Protein AF-A0A9X8RKG4-F1 (afdb_monomer)

pLDDT: mean 71.88, std 16.68, range [39.03, 94.5]

Mean predicted aligned error: 20.42 Å

Radius of gyration: 43.19 Å; Cα contacts (8 Å, |Δi|>4): 47; chains: 1; bounding box: 122×37×92 Å

Solvent-accessible surface area (backbone atoms only — not comparable to full-atom values): 11612 Å² total; per-residue (Å²): 118,65,70,60,51,56,56,61,70,69,62,74,72,56,93,68,44,72,64,60,69,64,50,53,54,52,52,56,48,55,55,65,74,47,89,69,53,78,66,56,45,55,54,48,51,52,50,48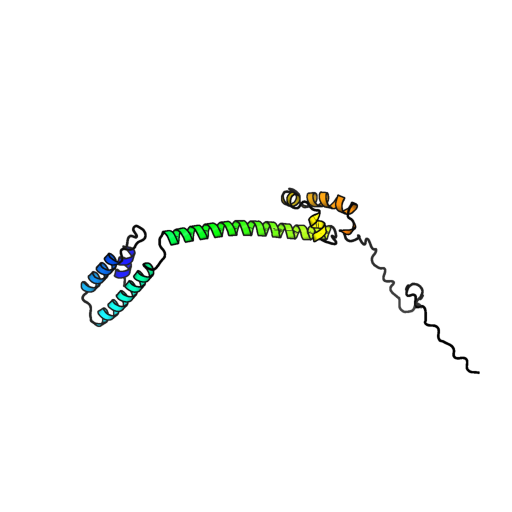,51,51,49,51,53,51,50,50,55,63,73,64,74,71,46,61,63,51,52,50,51,48,50,52,48,51,52,50,50,49,52,52,48,53,55,47,50,52,50,49,49,56,49,50,57,48,51,52,52,48,53,52,52,38,57,75,65,38,48,64,39,66,69,67,52,53,74,74,50,63,62,66,60,41,72,72,40,94,51,45,67,61,53,45,48,68,60,45,57,59,41,57,71,80,44,44,84,43,32,52,78,81,77,84,60,75,75,84,81,76,79,77,82,61,95,89,63,86,80,81,89,81,80,75,91,71,85,75,80,72,82,78,81,83,82,81,86,84,129

Structure (mmCIF, N/CA/C/O backbone):
data_AF-A0A9X8RKG4-F1
#
_entry.id   AF-A0A9X8RKG4-F1
#
loop_
_atom_site.group_PDB
_atom_site.id
_atom_site.type_symbol
_atom_site.label_atom_id
_atom_site.label_alt_id
_atom_site.label_comp_id
_atom_site.label_asym_id
_atom_site.label_entity_id
_atom_site.label_seq_id
_atom_site.pdbx_PDB_ins_code
_atom_site.Cartn_x
_atom_site.Cartn_y
_atom_site.Cartn_z
_atom_site.occupancy
_atom_site.B_iso_or_equiv
_atom_site.auth_seq_id
_atom_site.auth_comp_id
_atom_site.auth_asym_id
_atom_site.auth_atom_id
_atom_site.pdbx_PDB_model_num
ATOM 1 N N . MET A 1 1 ? -20.159 -11.109 41.769 1.00 62.22 1 MET A N 1
ATOM 2 C CA . MET A 1 1 ? -21.153 -10.021 41.896 1.00 62.22 1 MET A CA 1
ATOM 3 C C . MET A 1 1 ? -22.068 -10.078 40.692 1.00 62.22 1 MET A C 1
ATOM 5 O O . MET A 1 1 ? -21.878 -9.340 39.733 1.00 62.22 1 MET A O 1
ATOM 9 N N . ASP A 1 2 ? -23.009 -11.015 40.711 1.00 68.44 2 ASP A N 1
ATOM 10 C CA . ASP A 1 2 ? -23.809 -11.326 39.522 1.00 68.44 2 ASP A CA 1
ATOM 11 C C . ASP A 1 2 ? -24.944 -10.315 39.322 1.00 68.44 2 ASP A C 1
ATOM 13 O O . ASP A 1 2 ? -25.227 -9.928 38.195 1.00 68.44 2 ASP A O 1
ATOM 17 N N . TRP A 1 3 ? -25.468 -9.745 40.414 1.00 73.56 3 TRP A N 1
ATOM 18 C CA . TRP A 1 3 ? -26.494 -8.696 40.370 1.00 73.56 3 TRP A CA 1
ATOM 19 C C . TRP A 1 3 ? -26.006 -7.382 39.737 1.00 73.56 3 TRP A C 1
ATOM 21 O O . TRP A 1 3 ? -26.792 -6.662 39.128 1.00 73.56 3 TRP A O 1
ATOM 31 N N . LEU A 1 4 ? -24.713 -7.054 39.870 1.00 71.06 4 LEU A N 1
ATOM 32 C CA . LEU A 1 4 ? -24.133 -5.854 39.259 1.00 71.06 4 LEU A CA 1
ATOM 33 C C . LEU A 1 4 ? -23.988 -6.030 37.744 1.00 71.06 4 LEU A C 1
ATOM 35 O O . LEU A 1 4 ? -24.227 -5.090 36.994 1.00 71.06 4 LEU A O 1
ATOM 39 N N . LYS A 1 5 ? -23.629 -7.237 37.293 1.00 72.75 5 LYS A N 1
ATOM 40 C CA . LYS A 1 5 ? -23.555 -7.568 35.863 1.00 72.75 5 LYS A CA 1
ATOM 41 C C . LYS A 1 5 ? -24.935 -7.508 35.220 1.00 72.75 5 LYS A C 1
ATOM 43 O O . LYS A 1 5 ? -25.099 -6.837 34.212 1.00 72.75 5 LYS A O 1
ATOM 48 N N . GLU A 1 6 ? -25.929 -8.106 35.870 1.00 78.88 6 GLU A N 1
ATOM 49 C CA . GLU A 1 6 ? -27.322 -8.069 35.421 1.00 78.88 6 GLU A CA 1
ATOM 50 C C . GLU A 1 6 ? -27.864 -6.629 35.345 1.00 78.88 6 GLU A C 1
ATOM 52 O O . GLU A 1 6 ? -28.530 -6.257 34.379 1.00 78.88 6 GLU A O 1
ATOM 57 N N . LEU A 1 7 ? -27.515 -5.778 36.321 1.00 76.81 7 LEU A N 1
ATOM 58 C CA . LEU A 1 7 ? -27.878 -4.360 36.303 1.00 76.81 7 LEU A CA 1
ATOM 59 C C . LEU A 1 7 ? -27.238 -3.610 35.127 1.00 76.81 7 LEU A C 1
ATOM 61 O O . LEU A 1 7 ? -27.904 -2.771 34.527 1.00 76.81 7 LEU A O 1
ATOM 65 N N . LEU A 1 8 ? -25.970 -3.898 34.808 1.00 72.56 8 LEU A N 1
ATOM 66 C CA . LEU A 1 8 ? -25.227 -3.250 33.722 1.00 72.56 8 LEU A CA 1
ATOM 67 C C . LEU A 1 8 ? -25.680 -3.720 32.330 1.00 72.56 8 LEU A C 1
ATOM 69 O O . LEU A 1 8 ? -25.720 -2.923 31.395 1.00 72.56 8 LEU A O 1
ATOM 73 N N . GLU A 1 9 ? -26.059 -4.988 32.193 1.00 72.81 9 GLU A N 1
ATOM 74 C CA . GLU A 1 9 ? -26.584 -5.564 30.948 1.00 72.81 9 GLU A CA 1
ATOM 75 C C . GLU A 1 9 ? -28.003 -5.066 30.621 1.00 72.81 9 GLU A C 1
ATOM 77 O O . GLU A 1 9 ? -28.378 -4.975 29.453 1.00 72.81 9 GLU A O 1
ATOM 82 N N . GLY A 1 10 ? -28.786 -4.685 31.637 1.00 69.00 10 GLY A N 1
ATOM 83 C CA . GLY A 1 10 ? -30.136 -4.135 31.470 1.00 69.00 10 GLY A CA 1
ATOM 84 C C . GLY A 1 10 ? -30.199 -2.671 31.007 1.00 69.00 10 GLY A C 1
ATOM 85 O O . GLY A 1 10 ? -31.297 -2.140 30.811 1.00 69.00 10 GLY A O 1
ATOM 86 N N . ILE A 1 11 ? -29.057 -1.994 30.848 1.00 66.88 11 ILE A N 1
ATOM 87 C CA . ILE A 1 11 ? -28.993 -0.557 30.555 1.00 66.88 11 ILE A CA 1
ATOM 88 C C . ILE A 1 11 ? -29.209 -0.305 29.065 1.00 66.88 11 ILE A C 1
ATOM 90 O O . ILE A 1 11 ? -28.480 -0.804 28.210 1.00 66.88 11 ILE A O 1
ATOM 94 N N . LYS A 1 12 ? -30.185 0.546 28.744 1.00 63.75 12 LYS A N 1
ATOM 95 C CA . LYS A 1 12 ? -30.422 1.023 27.379 1.00 63.75 12 LYS A CA 1
ATOM 96 C C . LYS A 1 12 ? -29.629 2.303 27.129 1.00 63.75 12 LYS A C 1
ATOM 98 O O . LYS A 1 12 ? -29.722 3.253 27.900 1.00 63.75 12 LYS A O 1
ATOM 103 N N . ILE A 1 13 ? -28.862 2.326 26.041 1.00 59.25 13 ILE A N 1
ATOM 104 C CA . ILE A 1 13 ? -28.110 3.501 25.591 1.00 59.25 13 ILE A CA 1
ATOM 105 C C . ILE A 1 13 ? -29.002 4.286 24.623 1.00 59.25 13 ILE A C 1
ATOM 107 O O . ILE A 1 13 ? -29.097 3.952 23.443 1.00 59.25 13 ILE A O 1
ATOM 111 N N . GLU A 1 14 ? -29.665 5.329 25.119 1.00 56.66 14 GLU A N 1
ATOM 112 C CA . GLU A 1 14 ? -30.439 6.268 24.299 1.00 56.66 14 GLU A CA 1
ATOM 113 C C . GLU A 1 14 ? -29.605 7.532 24.042 1.00 56.66 14 GLU A C 1
ATOM 115 O O . GLU A 1 14 ? -28.908 8.030 24.924 1.00 56.66 14 GLU A O 1
ATOM 120 N N . ASN A 1 15 ? -29.600 8.028 22.800 1.00 50.66 15 ASN A N 1
ATOM 121 C CA . ASN A 1 15 ? -28.818 9.203 22.376 1.00 50.66 15 ASN A CA 1
ATOM 122 C C . ASN A 1 15 ? -27.326 9.179 22.769 1.00 50.66 15 ASN A C 1
ATOM 124 O O . ASN A 1 15 ? -26.714 10.227 22.975 1.00 50.66 15 ASN A O 1
ATOM 128 N N . ASN A 1 16 ? -26.736 7.983 22.871 1.00 55.12 16 ASN A N 1
ATOM 129 C CA . ASN A 1 16 ? -25.339 7.777 23.260 1.00 55.12 16 ASN A CA 1
ATOM 130 C C . ASN A 1 16 ? -24.934 8.451 24.577 1.00 55.12 16 ASN A C 1
ATOM 132 O O . ASN A 1 16 ? -23.778 8.830 24.777 1.00 55.12 16 ASN A O 1
ATOM 136 N N . LYS A 1 17 ? -25.899 8.609 25.478 1.00 55.25 17 LYS A N 1
ATOM 137 C CA . LYS A 1 17 ? -25.662 9.019 26.850 1.00 55.25 17 LYS A CA 1
ATOM 138 C C . LYS A 1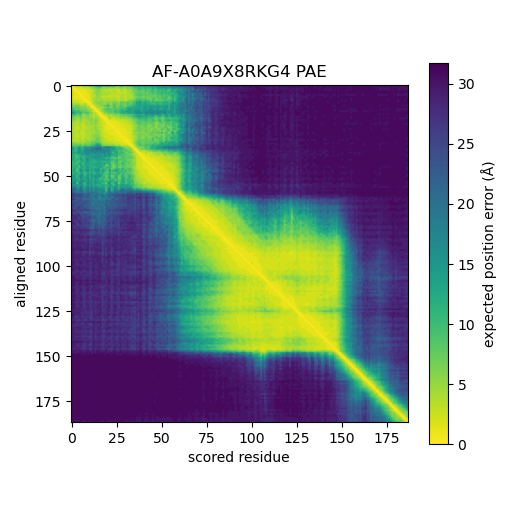 17 ? -26.237 7.936 27.739 1.00 55.25 17 LYS A C 1
ATOM 140 O O . LYS A 1 17 ? -27.397 7.557 27.617 1.00 55.25 17 LYS A O 1
ATOM 145 N N . ILE A 1 18 ? -25.387 7.404 28.599 1.00 64.00 18 ILE A N 1
ATOM 146 C CA . ILE A 1 18 ? -25.815 6.511 29.665 1.00 64.00 18 ILE A CA 1
ATOM 147 C C . ILE A 1 18 ? -26.393 7.409 30.762 1.00 64.00 18 ILE A C 1
ATOM 149 O O . ILE A 1 18 ? -25.762 8.395 31.139 1.00 64.00 18 ILE A O 1
ATOM 153 N N . ASP A 1 19 ? -27.592 7.108 31.260 1.00 69.12 19 ASP A N 1
ATOM 154 C CA . ASP A 1 19 ? -28.190 7.846 32.380 1.00 69.12 19 ASP A CA 1
ATOM 155 C C . ASP A 1 19 ? -27.526 7.432 33.702 1.00 69.12 19 ASP A C 1
ATOM 157 O O . ASP A 1 19 ? -28.022 6.598 34.464 1.00 69.12 19 ASP A O 1
ATOM 161 N N . VAL A 1 20 ? -26.358 8.018 33.951 1.00 70.31 20 VAL A N 1
ATOM 162 C CA . VAL A 1 20 ? -25.505 7.759 35.117 1.00 70.31 20 VAL A CA 1
ATOM 163 C C . VAL A 1 20 ? -26.237 7.998 36.439 1.00 70.31 20 VAL A C 1
ATOM 165 O O . VAL A 1 20 ? -26.040 7.256 37.404 1.00 70.31 20 VAL A O 1
ATOM 168 N N . VAL A 1 21 ? -27.142 8.977 36.476 1.00 73.44 21 VAL A N 1
ATOM 169 C CA . VAL A 1 21 ? -27.893 9.345 37.683 1.00 73.44 21 VAL A CA 1
ATOM 170 C C . VAL A 1 21 ? -28.885 8.243 38.069 1.00 73.44 21 VAL A C 1
ATOM 172 O O . VAL A 1 21 ? -29.003 7.889 39.247 1.00 73.44 21 VAL A O 1
ATOM 175 N N . SER A 1 22 ? -29.576 7.656 37.090 1.00 74.56 22 SER A N 1
ATOM 176 C CA . SER A 1 22 ? -30.512 6.546 37.320 1.00 74.56 22 SER A CA 1
ATOM 177 C C . SER A 1 22 ? -29.804 5.259 37.770 1.00 74.56 22 SER A C 1
ATOM 179 O O . SER A 1 22 ? -30.284 4.544 38.663 1.00 74.56 22 SER A O 1
ATOM 181 N N . LEU A 1 23 ? -28.616 4.993 37.220 1.00 74.56 23 LEU A N 1
ATOM 182 C CA . LEU A 1 23 ? -27.794 3.840 37.596 1.00 74.56 23 LEU A CA 1
ATOM 183 C C . LEU A 1 23 ? -27.270 3.951 39.019 1.00 74.56 23 LEU A C 1
ATOM 185 O O . LEU A 1 23 ? -27.441 3.015 39.801 1.00 74.56 23 LEU A O 1
ATOM 189 N N . GLN A 1 24 ? -26.710 5.107 39.380 1.00 73.69 24 GLN A N 1
ATOM 190 C CA . GLN A 1 24 ? -26.206 5.351 40.729 1.00 73.69 24 GLN A CA 1
ATOM 191 C C . GLN A 1 24 ? -27.305 5.109 41.776 1.00 73.69 24 GLN A C 1
ATOM 193 O O . GLN A 1 24 ? -27.105 4.384 42.752 1.00 73.69 24 GLN A O 1
ATOM 198 N N . LYS A 1 25 ? -28.514 5.618 41.522 1.00 80.31 25 LYS A N 1
ATOM 199 C CA . LYS A 1 25 ? -29.669 5.443 42.412 1.00 80.31 25 LYS A CA 1
ATOM 200 C C . LYS A 1 25 ? -30.113 3.979 42.548 1.00 80.31 25 LYS A C 1
ATOM 202 O O . LYS A 1 25 ? -30.535 3.557 43.627 1.00 80.31 25 LYS A O 1
ATOM 207 N N . SER A 1 26 ? -30.024 3.201 41.470 1.00 76.69 26 SER A N 1
ATOM 208 C CA . SER A 1 26 ? -30.379 1.774 41.463 1.00 76.69 26 SER A CA 1
ATOM 209 C C . SER A 1 26 ? -29.364 0.926 42.233 1.00 76.69 26 SER A C 1
ATOM 211 O O . SER A 1 26 ? -29.755 0.020 42.973 1.00 76.69 26 SER A O 1
ATOM 213 N N . ILE A 1 27 ? -28.078 1.271 42.127 1.00 76.88 27 ILE A N 1
ATOM 214 C CA . ILE A 1 27 ? -26.996 0.647 42.892 1.00 76.88 27 ILE A CA 1
ATOM 215 C C . ILE A 1 27 ? -27.179 0.941 44.388 1.00 76.88 27 ILE A C 1
ATOM 217 O O . ILE A 1 27 ? -27.258 0.008 45.182 1.00 76.88 27 ILE A O 1
ATOM 221 N N . GLU A 1 28 ? -27.363 2.206 44.781 1.00 76.19 28 GLU A N 1
ATOM 222 C CA . GLU A 1 28 ? -27.592 2.595 46.185 1.00 76.19 28 GLU A CA 1
ATOM 223 C C . GLU A 1 28 ? -28.800 1.885 46.818 1.00 76.19 28 GLU A C 1
ATOM 225 O O . GLU A 1 28 ? -28.782 1.531 48.000 1.00 76.19 28 GLU A O 1
ATOM 230 N N . LYS A 1 29 ? -29.863 1.661 46.039 1.00 80.06 29 LYS A N 1
ATOM 231 C CA . LYS A 1 29 ? -31.051 0.932 46.492 1.00 80.06 29 LYS A CA 1
ATOM 232 C C . LYS A 1 29 ? -30.751 -0.549 46.743 1.00 80.06 29 LYS A C 1
ATOM 234 O O . LYS A 1 29 ? -31.109 -1.059 47.801 1.00 80.06 29 LYS A O 1
ATOM 239 N N . LYS A 1 30 ? -30.069 -1.223 45.811 1.00 73.31 30 LYS A N 1
ATOM 240 C CA . LYS A 1 30 ? -29.690 -2.640 45.956 1.00 73.31 30 LYS A CA 1
ATOM 241 C C . LYS A 1 30 ? -28.727 -2.876 47.119 1.00 73.31 30 LYS A C 1
ATOM 243 O O . LYS A 1 30 ? -28.860 -3.874 47.824 1.00 73.31 30 LYS A O 1
ATOM 248 N N . ILE A 1 31 ? -27.836 -1.921 47.376 1.00 70.00 31 ILE A N 1
ATOM 249 C CA . ILE A 1 31 ? -26.961 -1.921 48.554 1.00 70.00 31 ILE A CA 1
ATOM 250 C C . ILE A 1 31 ? -27.786 -1.882 49.853 1.00 70.00 31 ILE A C 1
ATOM 252 O O . ILE A 1 31 ? -27.508 -2.635 50.773 1.00 70.00 31 ILE A O 1
ATOM 256 N N . LYS A 1 32 ? -28.835 -1.055 49.936 1.00 70.56 32 LYS A N 1
ATOM 257 C CA . LYS A 1 32 ? -29.672 -0.933 51.149 1.00 70.56 32 LYS A CA 1
ATOM 258 C C . LYS A 1 32 ? -30.601 -2.129 51.386 1.00 70.56 32 LYS A C 1
ATOM 260 O O . LYS A 1 32 ? -30.885 -2.456 52.533 1.00 70.56 32 LYS A O 1
ATOM 265 N N . GLU A 1 33 ? -31.105 -2.749 50.318 1.00 69.00 33 GLU A N 1
ATOM 266 C CA . GLU A 1 33 ? -32.011 -3.910 50.392 1.00 69.00 33 GLU A CA 1
ATOM 267 C C . GLU A 1 33 ? -31.302 -5.187 50.863 1.00 69.00 33 GLU A C 1
ATOM 269 O O . GLU A 1 33 ? -31.934 -6.078 51.430 1.00 69.00 33 GLU A O 1
ATOM 274 N N . THR A 1 34 ? -29.989 -5.268 50.665 1.00 59.72 34 THR A N 1
ATOM 275 C CA . THR A 1 34 ? -29.174 -6.398 51.106 1.00 59.72 34 THR A CA 1
ATOM 276 C C . THR A 1 34 ? -28.605 -6.031 52.480 1.00 59.72 34 THR A C 1
ATOM 278 O O . THR A 1 34 ? -27.787 -5.130 52.590 1.00 59.72 34 THR A O 1
ATOM 281 N N . THR A 1 35 ? -29.091 -6.631 53.568 1.00 58.91 35 THR A N 1
ATOM 282 C CA . THR A 1 35 ? -28.654 -6.290 54.939 1.00 58.91 35 THR A CA 1
ATOM 283 C C . THR A 1 35 ? -27.185 -6.691 55.139 1.00 58.91 35 THR A C 1
ATOM 285 O O . THR A 1 35 ? -26.879 -7.873 55.242 1.00 58.91 35 THR A O 1
ATOM 288 N N . ILE A 1 36 ? -26.278 -5.713 55.138 1.00 58.66 36 ILE A N 1
ATOM 289 C CA . ILE A 1 36 ? -24.827 -5.895 54.947 1.00 58.66 36 ILE A CA 1
ATOM 290 C C . ILE A 1 36 ? -24.058 -5.624 56.250 1.00 58.66 36 ILE A C 1
ATOM 292 O O . ILE A 1 36 ? -24.361 -4.679 56.980 1.00 58.66 36 ILE A O 1
ATOM 296 N N . THR A 1 37 ? -23.059 -6.462 56.550 1.00 63.78 37 THR A N 1
ATOM 297 C CA . THR A 1 37 ? -22.151 -6.290 57.700 1.00 63.78 37 THR A CA 1
ATOM 298 C C . THR A 1 37 ? -21.115 -5.184 57.447 1.00 63.78 37 THR A C 1
ATOM 300 O O . THR A 1 37 ? -20.903 -4.768 56.314 1.00 63.78 37 THR A O 1
ATOM 303 N N . GLN A 1 38 ? -20.440 -4.667 58.481 1.00 61.28 38 GLN A N 1
ATOM 304 C CA . GLN A 1 38 ? -19.521 -3.524 58.319 1.00 61.28 38 GLN A CA 1
ATOM 305 C C . GLN A 1 38 ? -18.372 -3.797 57.325 1.00 61.28 38 GLN A C 1
ATOM 307 O O . GLN A 1 38 ? -17.946 -2.892 56.612 1.00 61.28 38 GLN A O 1
ATOM 312 N N . GLU A 1 39 ? -17.912 -5.044 57.229 1.00 64.00 39 GLU A N 1
ATOM 313 C CA . GLU A 1 39 ? -16.884 -5.467 56.273 1.00 64.00 39 GLU A CA 1
ATOM 314 C C . GLU A 1 39 ? -17.431 -5.530 54.837 1.00 64.00 39 GLU A C 1
ATOM 316 O O . GLU A 1 39 ? -16.832 -4.958 53.921 1.00 64.00 39 GLU A O 1
ATOM 321 N N . ASP A 1 40 ? -18.629 -6.091 54.648 1.00 65.25 40 ASP A N 1
ATOM 322 C CA . ASP A 1 40 ? -19.315 -6.085 53.351 1.00 65.25 40 ASP A CA 1
ATOM 323 C C . ASP A 1 40 ? -19.585 -4.652 52.869 1.00 65.25 40 ASP A C 1
ATOM 325 O O . ASP A 1 40 ? -19.477 -4.370 51.677 1.00 65.25 40 ASP A O 1
ATOM 329 N N . TYR A 1 41 ? -19.876 -3.725 53.789 1.00 64.94 41 TYR A N 1
ATOM 330 C CA . TYR A 1 41 ? -20.097 -2.317 53.470 1.00 64.94 41 TYR A CA 1
ATOM 331 C C . TYR A 1 41 ? -18.825 -1.666 52.922 1.00 64.94 41 TYR A C 1
ATOM 333 O O . TYR A 1 41 ? -18.870 -1.036 51.870 1.00 64.94 41 TYR A O 1
ATOM 341 N N . THR A 1 42 ? -17.674 -1.869 53.573 1.00 70.00 42 THR A N 1
ATOM 342 C CA . THR A 1 42 ? -16.395 -1.316 53.088 1.00 70.00 42 THR A CA 1
ATOM 343 C C . THR A 1 42 ? -15.988 -1.878 51.725 1.00 70.00 42 THR A C 1
ATOM 345 O O . THR A 1 42 ? -15.511 -1.143 50.854 1.00 70.00 42 THR A O 1
ATOM 348 N N . ASN A 1 43 ? -16.227 -3.172 51.501 1.00 72.75 43 ASN A N 1
ATOM 349 C CA . ASN A 1 43 ? -15.977 -3.813 50.216 1.00 72.75 43 ASN A CA 1
ATOM 350 C C . ASN A 1 43 ? -16.891 -3.223 49.129 1.00 72.75 43 ASN A C 1
ATOM 352 O O . ASN A 1 43 ? -16.446 -2.876 48.035 1.00 72.75 43 ASN A O 1
ATOM 356 N N . LEU A 1 44 ? -18.164 -3.027 49.460 1.00 68.38 44 LEU A N 1
ATOM 357 C CA . LEU A 1 44 ? -19.165 -2.519 48.538 1.00 68.38 44 LEU A CA 1
ATOM 358 C C . LEU A 1 44 ? -19.016 -1.024 48.247 1.00 68.38 44 LEU A C 1
ATOM 360 O O . LEU A 1 44 ? -19.233 -0.610 47.115 1.00 68.38 44 LEU A O 1
ATOM 364 N N . GLU A 1 45 ? -18.575 -0.226 49.215 1.00 72.00 45 GLU A N 1
ATOM 365 C CA . GLU A 1 45 ? -18.223 1.182 49.025 1.00 72.00 45 GLU A CA 1
ATOM 366 C C . GLU A 1 45 ? -17.003 1.329 48.107 1.00 72.00 45 GLU A C 1
ATOM 368 O O . GLU A 1 45 ? -16.991 2.164 47.203 1.00 72.00 45 GLU A O 1
ATOM 373 N N . THR A 1 46 ? -16.017 0.440 48.248 1.00 76.19 46 THR A N 1
ATOM 374 C CA . THR A 1 46 ? -14.872 0.368 47.329 1.00 76.19 46 THR A CA 1
ATOM 375 C C . THR A 1 46 ? -15.325 0.021 45.907 1.00 76.19 46 THR A C 1
ATOM 377 O O . THR A 1 46 ? -14.896 0.657 44.939 1.00 76.19 46 THR A O 1
ATOM 380 N N . GLN A 1 47 ? -16.237 -0.945 45.763 1.00 73.62 47 GLN A N 1
ATOM 381 C CA . GLN A 1 47 ? -16.815 -1.306 44.465 1.00 73.62 47 GLN A CA 1
ATOM 382 C C . GLN A 1 47 ? -17.676 -0.181 43.875 1.00 73.62 47 GLN A C 1
ATOM 384 O O . GLN A 1 47 ? -17.596 0.068 42.674 1.00 73.62 47 GLN A O 1
ATOM 389 N N . LEU A 1 48 ? -18.446 0.535 44.700 1.00 74.19 48 LEU A N 1
ATOM 390 C CA . LEU A 1 48 ? -19.265 1.677 44.292 1.00 74.19 48 LEU A CA 1
ATOM 391 C C . LEU A 1 48 ? -18.393 2.826 43.781 1.00 74.19 48 LEU A C 1
ATOM 393 O O . LEU A 1 48 ? -18.664 3.375 42.717 1.00 74.19 48 LEU A O 1
ATOM 397 N N . ASN A 1 49 ? -17.319 3.155 44.499 1.00 74.31 49 ASN A N 1
ATOM 398 C CA . ASN A 1 49 ? -16.372 4.185 44.082 1.00 74.31 49 ASN A CA 1
ATOM 399 C C . ASN A 1 49 ? -15.672 3.796 42.778 1.00 74.31 49 ASN A C 1
ATOM 401 O O . ASN A 1 49 ? -15.624 4.599 41.850 1.00 74.31 49 ASN A O 1
ATOM 405 N N . THR A 1 50 ? -15.240 2.539 42.654 1.00 75.62 50 THR A N 1
ATOM 406 C CA . THR A 1 50 ? -14.625 2.020 41.422 1.00 75.62 50 THR A CA 1
ATOM 407 C C . THR A 1 50 ? -15.599 2.064 40.239 1.00 75.62 50 THR A C 1
ATOM 409 O O . THR A 1 50 ? -15.222 2.457 39.133 1.00 75.62 50 THR A O 1
ATOM 412 N N . ALA A 1 51 ? -16.867 1.700 40.455 1.00 66.12 51 ALA A N 1
ATOM 413 C CA . ALA A 1 51 ? -17.911 1.770 39.437 1.00 66.12 51 ALA A CA 1
ATOM 414 C C . ALA A 1 51 ? -18.203 3.222 39.038 1.00 66.12 51 ALA A C 1
ATOM 416 O O . ALA A 1 51 ? -18.226 3.523 37.851 1.00 66.12 51 ALA A O 1
ATOM 417 N N . ASN A 1 52 ? -18.334 4.138 39.999 1.00 66.62 52 ASN A N 1
ATOM 418 C CA . ASN A 1 52 ? -18.559 5.559 39.736 1.00 66.62 52 ASN A CA 1
ATOM 419 C C . ASN A 1 52 ? -17.374 6.212 39.013 1.00 66.62 52 ASN A C 1
ATOM 421 O O . ASN A 1 52 ? -17.578 7.008 38.104 1.00 66.62 52 ASN A O 1
ATOM 425 N N . GLU A 1 53 ? -16.135 5.866 39.361 1.00 68.06 53 GLU A N 1
ATOM 426 C CA . GLU A 1 53 ? -14.943 6.301 38.624 1.00 68.06 53 GLU A CA 1
ATOM 427 C C . GLU A 1 53 ? -14.916 5.745 37.200 1.00 68.06 53 GLU A C 1
ATOM 429 O O . GLU A 1 53 ? -14.537 6.445 36.265 1.00 68.06 53 GLU A O 1
ATOM 434 N N . THR A 1 54 ? -15.335 4.494 37.019 1.00 63.66 54 THR A N 1
ATOM 435 C CA . THR A 1 54 ? -15.430 3.858 35.702 1.00 63.66 54 THR A CA 1
ATOM 436 C C . THR A 1 54 ? -16.522 4.514 34.857 1.00 63.66 54 THR A C 1
ATOM 438 O O . THR A 1 54 ? -16.285 4.833 33.697 1.00 63.66 54 THR A O 1
ATOM 441 N N . ILE A 1 55 ? -17.679 4.817 35.446 1.00 64.25 55 ILE A N 1
ATOM 442 C CA . ILE A 1 55 ? -18.766 5.548 34.792 1.00 64.25 55 ILE A CA 1
ATOM 443 C C . ILE A 1 55 ? -18.326 6.979 34.441 1.00 64.25 55 ILE A C 1
ATOM 445 O O . ILE A 1 55 ? -18.526 7.403 33.309 1.00 64.25 55 ILE A O 1
ATOM 449 N N . LYS A 1 56 ? -17.611 7.681 35.329 1.00 64.19 56 LYS A N 1
ATOM 450 C CA . LYS A 1 56 ? -17.005 8.995 35.036 1.00 64.19 56 LYS A CA 1
ATOM 451 C C . LYS A 1 56 ? -15.962 8.948 33.917 1.00 64.19 56 LYS A C 1
ATOM 453 O O . LYS A 1 56 ? -15.843 9.895 33.148 1.00 64.19 56 LYS A O 1
ATOM 458 N N . LYS A 1 57 ? -15.212 7.848 33.789 1.00 59.28 57 LYS A N 1
ATOM 459 C CA . LYS A 1 57 ? -14.306 7.621 32.647 1.00 59.28 57 LYS A CA 1
ATOM 460 C C . LYS A 1 57 ? -15.078 7.429 31.337 1.00 59.28 57 LYS A C 1
ATOM 462 O O . LYS A 1 57 ? -14.582 7.846 30.298 1.00 59.28 57 LYS A O 1
ATOM 467 N N . PHE A 1 58 ? -16.297 6.885 31.382 1.00 55.66 58 PHE A N 1
ATOM 468 C CA . PHE A 1 58 ? -17.217 6.863 30.236 1.00 55.66 58 PHE A CA 1
ATOM 469 C C . PHE A 1 58 ? -17.891 8.222 29.975 1.00 55.66 58 PHE A C 1
ATOM 471 O O . PHE A 1 58 ? -18.174 8.544 28.824 1.00 55.66 58 PHE A O 1
ATOM 478 N N . GLU A 1 59 ? -18.077 9.063 30.997 1.00 59.72 59 GLU A N 1
ATOM 479 C CA . GLU A 1 59 ? -18.466 10.477 30.835 1.00 59.72 59 GLU A CA 1
ATOM 480 C C . GLU A 1 59 ? -17.338 11.328 30.204 1.00 59.72 59 GLU A C 1
ATOM 482 O O . GLU A 1 59 ? -17.590 12.428 29.714 1.00 59.72 59 GLU A O 1
ATOM 487 N N . GLY A 1 60 ? -16.105 10.801 30.164 1.00 54.44 60 GLY A N 1
ATOM 488 C CA . GLY A 1 60 ? -14.871 11.460 29.725 1.00 54.44 60 GLY A CA 1
ATOM 489 C C . GLY A 1 60 ? -14.366 11.148 28.305 1.00 54.44 60 GLY A C 1
ATOM 490 O O . GLY A 1 60 ? -13.160 11.234 28.093 1.00 54.44 60 GLY A O 1
ATOM 491 N N . GLY A 1 61 ? -15.247 10.841 27.340 1.00 59.56 61 GLY A N 1
ATOM 492 C CA . GLY A 1 61 ? -15.010 11.199 25.925 1.00 59.56 61 GLY A CA 1
ATOM 493 C C . GLY A 1 61 ? -14.648 10.096 24.916 1.00 59.56 61 GLY A C 1
ATOM 494 O O . GLY A 1 61 ? -13.529 10.045 24.420 1.00 59.56 61 GLY A O 1
ATOM 495 N N . MET A 1 62 ? -15.644 9.313 24.496 1.00 52.22 62 MET A N 1
ATOM 496 C CA . MET A 1 62 ? -15.974 9.178 23.067 1.00 52.22 62 MET A CA 1
ATOM 497 C C . MET A 1 62 ? -17.497 9.204 22.948 1.00 52.22 62 MET A C 1
ATOM 499 O O . MET A 1 62 ? -18.199 8.329 23.457 1.00 52.22 62 MET A O 1
ATOM 503 N N . THR A 1 63 ? -18.022 10.242 22.312 1.00 59.94 63 THR A N 1
ATOM 504 C CA . THR A 1 63 ? -19.420 10.300 21.887 1.00 59.94 63 THR A CA 1
ATOM 505 C C . THR A 1 63 ? -19.663 9.287 20.758 1.00 59.94 63 THR A C 1
ATOM 507 O O . THR A 1 63 ? -18.724 8.764 20.161 1.00 59.94 63 THR A O 1
ATOM 510 N N . LYS A 1 64 ? -20.927 8.991 20.428 1.00 57.81 64 LYS A N 1
ATOM 511 C CA . LYS A 1 64 ? -21.276 8.115 19.291 1.00 57.81 64 LYS A CA 1
ATOM 512 C C . LYS A 1 64 ? -20.652 8.650 18.024 1.00 57.81 64 LYS A C 1
ATOM 514 O O . LYS A 1 64 ? -20.189 7.886 17.196 1.00 57.81 64 LYS A O 1
ATOM 519 N N . GLU A 1 65 ? -20.665 9.971 17.931 1.00 57.75 65 GLU A N 1
ATOM 520 C CA . GLU A 1 65 ? -20.117 10.753 16.847 1.00 57.75 65 GLU A CA 1
ATOM 521 C C . GLU A 1 65 ? -18.598 10.597 16.784 1.00 57.75 65 GLU A C 1
ATOM 523 O O . GLU A 1 65 ? -18.074 10.392 15.702 1.00 57.75 65 GLU A O 1
ATOM 528 N N . ASP A 1 66 ? -17.888 10.537 17.914 1.00 58.41 66 ASP A N 1
ATOM 529 C CA . ASP A 1 66 ? -16.451 10.229 17.923 1.00 58.41 66 ASP A CA 1
ATOM 530 C C . ASP A 1 66 ? -16.160 8.794 17.461 1.00 58.41 66 ASP A C 1
ATOM 532 O O . ASP A 1 66 ? -15.216 8.567 16.707 1.00 58.41 66 ASP A O 1
ATOM 536 N N . VAL A 1 67 ? -16.989 7.820 17.854 1.00 59.69 67 VAL A N 1
ATOM 537 C CA . VAL A 1 67 ? -16.861 6.425 17.394 1.00 59.69 67 VAL A CA 1
ATOM 538 C C . VAL A 1 67 ? -17.209 6.293 15.906 1.00 59.69 67 VAL A C 1
ATOM 540 O O . VAL A 1 67 ? -16.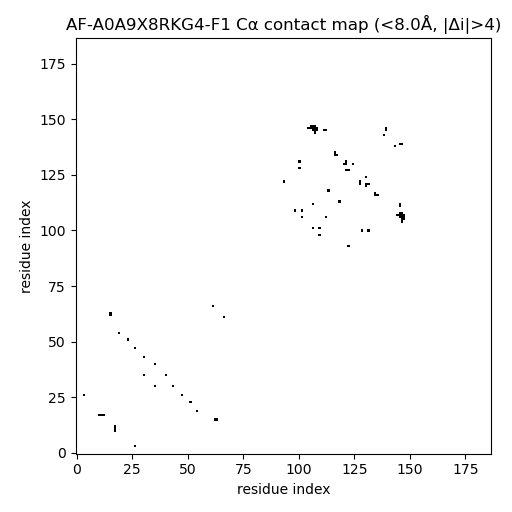538 5.563 15.176 1.00 59.69 67 VAL A O 1
ATOM 543 N N . GLU A 1 68 ? -18.224 7.009 15.425 1.00 68.06 68 GLU A N 1
ATOM 544 C CA . GLU A 1 68 ? -18.615 7.053 14.012 1.00 68.06 68 GLU A CA 1
ATOM 545 C C . GLU A 1 68 ? -17.568 7.794 13.159 1.00 68.06 68 GLU A C 1
ATOM 547 O O . GLU A 1 68 ? -17.205 7.317 12.081 1.00 68.06 68 GLU A O 1
ATOM 552 N N . ASN A 1 69 ? -16.991 8.886 13.664 1.00 69.62 69 ASN A N 1
ATOM 553 C CA . ASN A 1 69 ? -15.877 9.609 13.045 1.00 69.62 69 ASN A CA 1
ATOM 554 C C . ASN A 1 69 ? -14.612 8.748 12.995 1.00 69.62 69 ASN A C 1
ATOM 556 O O . ASN A 1 69 ? -13.911 8.714 11.985 1.00 69.62 69 ASN A O 1
ATOM 560 N N . LEU A 1 70 ? -14.333 7.988 14.053 1.00 66.56 70 LEU A N 1
ATOM 561 C CA . LEU A 1 70 ? -13.209 7.062 14.065 1.00 66.56 70 LEU A CA 1
ATOM 562 C C . LEU A 1 70 ? -13.433 5.924 13.064 1.00 66.56 70 LEU A C 1
ATOM 564 O O . LEU A 1 70 ? -12.532 5.600 12.298 1.00 66.56 70 LEU A O 1
ATOM 568 N N . LYS A 1 71 ? -14.643 5.358 13.004 1.00 68.38 71 LYS A N 1
ATOM 569 C CA . LYS A 1 71 ? -15.002 4.312 12.034 1.00 68.38 71 LYS A CA 1
ATOM 570 C C . LYS A 1 71 ? -14.869 4.802 10.593 1.00 68.38 71 LYS A C 1
ATOM 572 O O . LYS A 1 71 ? -14.292 4.099 9.771 1.00 68.38 71 LYS A O 1
ATOM 577 N N . THR A 1 72 ? -15.359 6.001 10.289 1.00 74.88 72 THR A N 1
ATOM 578 C CA . THR A 1 72 ? -15.237 6.603 8.950 1.00 74.88 72 THR A CA 1
ATOM 579 C C . THR A 1 72 ? -13.787 6.932 8.599 1.00 74.88 72 THR A C 1
ATOM 581 O O . THR A 1 72 ? -13.370 6.676 7.469 1.00 74.88 72 THR A O 1
ATOM 584 N N . THR A 1 73 ? -12.993 7.410 9.561 1.00 74.00 73 THR A N 1
ATOM 585 C CA . THR A 1 73 ? -11.547 7.624 9.388 1.00 74.00 73 THR A CA 1
ATOM 586 C C . THR A 1 73 ? -10.840 6.306 9.090 1.00 74.00 73 THR A C 1
ATOM 588 O O . THR A 1 73 ? -10.169 6.198 8.074 1.00 74.00 73 THR A O 1
ATOM 591 N N . TYR A 1 74 ? -11.077 5.258 9.884 1.00 74.38 74 TYR A N 1
ATOM 592 C CA . TYR A 1 74 ? -10.492 3.934 9.652 1.00 74.38 74 TYR A CA 1
ATOM 593 C C . TYR A 1 74 ? -10.919 3.311 8.322 1.00 74.38 74 TYR A C 1
ATOM 595 O O . TYR A 1 74 ? -10.105 2.674 7.659 1.00 74.38 74 TYR A O 1
ATOM 603 N N . GLU A 1 75 ? -12.179 3.464 7.912 1.00 78.69 75 G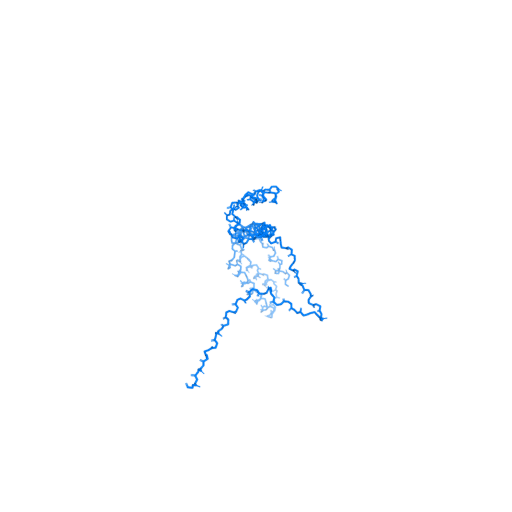LU A N 1
ATOM 604 C CA . GLU A 1 75 ? -12.639 2.985 6.604 1.00 78.69 75 GLU A CA 1
ATOM 605 C C . GLU A 1 75 ? -11.972 3.755 5.455 1.00 78.69 75 GLU A C 1
ATOM 607 O O . GLU A 1 75 ? -11.578 3.149 4.456 1.00 78.69 75 GLU A O 1
ATOM 612 N N . THR A 1 76 ? -11.783 5.067 5.615 1.00 85.12 76 THR A N 1
ATOM 613 C CA . THR A 1 76 ? -11.086 5.920 4.640 1.00 85.12 76 THR A CA 1
ATOM 614 C C . THR A 1 76 ? -9.602 5.582 4.563 1.00 85.12 76 THR A C 1
ATOM 616 O O . THR A 1 76 ? -9.076 5.399 3.465 1.00 85.12 76 THR A O 1
ATOM 619 N N . ASP A 1 77 ? -8.937 5.431 5.706 1.00 81.06 77 ASP A N 1
ATOM 620 C CA . ASP A 1 77 ? -7.530 5.055 5.800 1.00 81.06 77 ASP A CA 1
ATOM 621 C C . ASP A 1 77 ? -7.310 3.669 5.213 1.00 81.06 77 ASP A C 1
ATOM 623 O O . ASP A 1 77 ? -6.412 3.488 4.400 1.00 81.06 77 ASP A O 1
ATOM 627 N N . LYS A 1 78 ? -8.175 2.701 5.537 1.00 80.50 78 LYS A N 1
ATOM 628 C CA . LYS A 1 78 ? -8.114 1.356 4.962 1.00 80.50 78 LYS A CA 1
ATOM 629 C C . LYS A 1 78 ? -8.251 1.393 3.443 1.00 80.50 78 LYS A C 1
ATOM 631 O O . LYS A 1 78 ? -7.433 0.789 2.758 1.00 80.50 78 LYS A O 1
ATOM 636 N N . LYS A 1 79 ? -9.239 2.115 2.909 1.00 84.94 79 LYS A N 1
ATOM 637 C CA . LYS A 1 79 ? -9.426 2.244 1.458 1.00 84.94 79 LYS A CA 1
ATOM 638 C C . LYS A 1 79 ? -8.224 2.923 0.794 1.00 84.94 79 LYS A C 1
ATOM 640 O O . LYS A 1 79 ? -7.733 2.448 -0.225 1.00 84.94 79 LYS A O 1
ATOM 645 N N . THR A 1 80 ? -7.724 4.002 1.391 1.00 86.56 80 THR A N 1
ATOM 646 C CA . THR A 1 80 ? -6.544 4.729 0.901 1.00 86.56 80 THR A CA 1
ATOM 647 C C . THR A 1 80 ? -5.312 3.832 0.913 1.00 86.56 80 THR A C 1
ATOM 649 O O . THR A 1 80 ? -4.539 3.818 -0.043 1.00 86.56 80 THR A O 1
ATOM 652 N N . LEU A 1 81 ? -5.145 3.042 1.970 1.00 81.19 81 LEU A N 1
ATOM 653 C CA . LEU A 1 81 ? -4.043 2.112 2.142 1.00 81.19 81 LEU A CA 1
ATOM 654 C C . LEU A 1 81 ? -4.123 0.958 1.135 1.00 81.19 81 LEU A C 1
ATOM 656 O O . LEU A 1 81 ? -3.117 0.622 0.521 1.00 81.19 81 LEU A O 1
ATOM 660 N N . GLU A 1 82 ? -5.311 0.398 0.900 1.00 82.06 82 GLU A N 1
ATOM 661 C CA . GLU A 1 82 ? -5.551 -0.619 -0.132 1.00 82.06 82 GLU A CA 1
ATOM 662 C C . GLU A 1 82 ? -5.235 -0.087 -1.538 1.00 82.06 82 GLU A C 1
ATOM 664 O O . GLU A 1 82 ? -4.523 -0.740 -2.303 1.00 82.06 82 GLU A O 1
ATOM 669 N N . GLU A 1 83 ? -5.705 1.116 -1.879 1.00 83.19 83 GLU A N 1
ATOM 670 C CA . GLU A 1 83 ? -5.411 1.759 -3.164 1.00 83.19 83 GLU A CA 1
ATOM 671 C C . GLU A 1 83 ? -3.918 2.084 -3.319 1.00 83.19 83 GLU A C 1
ATOM 673 O O . GLU A 1 83 ? -3.356 1.897 -4.401 1.00 83.19 83 GLU A O 1
ATOM 678 N N . THR A 1 84 ? -3.267 2.536 -2.245 1.00 82.50 84 THR A N 1
ATOM 679 C CA . THR A 1 84 ? -1.834 2.862 -2.234 1.00 82.50 84 THR A CA 1
ATOM 680 C C . THR A 1 84 ? -0.993 1.604 -2.392 1.00 82.50 84 THR A C 1
ATOM 682 O O . THR A 1 84 ? -0.148 1.556 -3.279 1.00 82.50 84 THR A O 1
ATOM 685 N N . TYR A 1 85 ? -1.263 0.546 -1.623 1.00 79.56 85 TYR A N 1
ATOM 686 C CA . TYR A 1 85 ? -0.532 -0.714 -1.751 1.00 79.56 85 TYR A CA 1
ATOM 687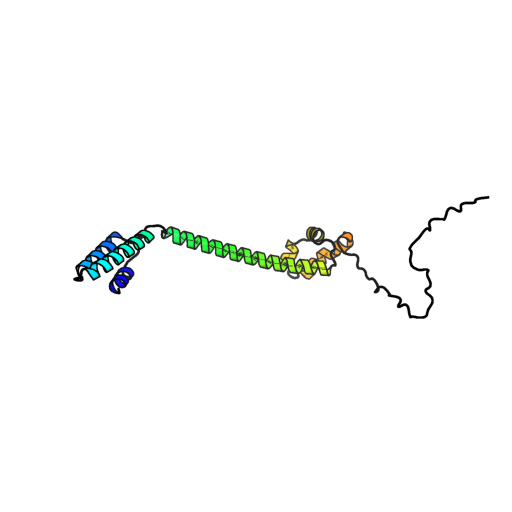 C C . TYR A 1 85 ? -0.735 -1.368 -3.107 1.00 79.56 85 TYR A C 1
ATOM 689 O O . TYR A 1 85 ? 0.224 -1.880 -3.678 1.00 79.56 85 TYR A O 1
ATOM 697 N N . LYS A 1 86 ? -1.954 -1.332 -3.655 1.00 82.94 86 LYS A N 1
ATOM 698 C CA . LYS A 1 86 ? -2.203 -1.847 -5.002 1.00 82.94 86 LYS A CA 1
ATOM 699 C C . LYS A 1 86 ? -1.348 -1.109 -6.036 1.00 82.94 86 LYS A C 1
ATOM 701 O O . LYS A 1 86 ? -0.661 -1.760 -6.818 1.00 82.94 86 LYS A O 1
ATOM 706 N N . LYS A 1 87 ? -1.331 0.228 -5.993 1.00 83.81 87 LYS A N 1
ATOM 707 C CA . LYS A 1 87 ? -0.481 1.047 -6.871 1.00 83.81 87 LYS A CA 1
ATOM 708 C C . LYS A 1 87 ? 1.004 0.764 -6.662 1.00 83.81 87 LYS A C 1
ATOM 710 O O . LYS A 1 87 ? 1.725 0.614 -7.638 1.00 83.81 87 LYS A O 1
ATOM 715 N N . GLU A 1 88 ? 1.457 0.651 -5.415 1.00 83.69 88 GLU A N 1
ATOM 716 C CA . GLU A 1 88 ? 2.857 0.358 -5.103 1.00 83.69 88 GLU A CA 1
ATOM 717 C C . GLU A 1 88 ? 3.299 -1.017 -5.599 1.00 83.69 88 GLU A C 1
ATOM 719 O O . GLU A 1 88 ? 4.431 -1.158 -6.051 1.00 83.69 88 GLU A O 1
ATOM 724 N N . ILE A 1 89 ? 2.447 -2.038 -5.486 1.00 83.12 89 ILE A N 1
ATOM 725 C CA . ILE A 1 89 ? 2.744 -3.382 -5.992 1.00 83.12 89 ILE A CA 1
ATOM 726 C C . ILE A 1 89 ? 2.834 -3.339 -7.515 1.00 83.12 89 ILE A C 1
ATOM 728 O O . ILE A 1 89 ? 3.842 -3.763 -8.071 1.00 83.12 89 ILE A O 1
ATOM 732 N N . GLU A 1 90 ? 1.839 -2.748 -8.182 1.00 85.81 90 GLU A N 1
ATOM 733 C CA . GLU A 1 90 ? 1.847 -2.583 -9.639 1.00 85.81 90 GLU A CA 1
ATOM 734 C C . GLU A 1 90 ? 3.080 -1.795 -10.114 1.00 85.81 90 GLU A C 1
ATOM 736 O O . GLU A 1 90 ? 3.693 -2.131 -11.128 1.00 85.81 90 GLU A O 1
ATOM 741 N N . GLU A 1 91 ? 3.486 -0.768 -9.367 1.00 88.25 91 GLU A N 1
ATOM 742 C CA . GLU A 1 91 ? 4.679 0.022 -9.651 1.00 88.25 91 GLU A CA 1
ATOM 743 C C . GLU A 1 91 ? 5.981 -0.744 -9.389 1.00 88.25 91 GLU A C 1
ATOM 745 O O . GLU A 1 91 ? 6.903 -0.656 -10.200 1.00 88.25 91 GLU A O 1
ATOM 750 N N . LYS A 1 92 ? 6.071 -1.520 -8.304 1.00 89.69 92 LYS A N 1
ATOM 751 C CA . LYS A 1 92 ? 7.226 -2.383 -8.008 1.00 89.69 92 LYS A CA 1
ATOM 752 C C . LYS A 1 92 ? 7.396 -3.454 -9.079 1.00 89.69 92 LYS A C 1
ATOM 754 O O . LYS A 1 92 ? 8.499 -3.594 -9.602 1.00 89.69 92 LYS A O 1
ATOM 759 N N . ASP A 1 93 ? 6.320 -4.137 -9.455 1.00 88.94 93 ASP A N 1
ATOM 760 C CA . ASP A 1 93 ? 6.329 -5.161 -10.503 1.00 88.94 93 ASP A CA 1
ATOM 761 C C . ASP A 1 93 ? 6.719 -4.561 -11.858 1.00 88.94 93 ASP A C 1
ATOM 763 O O . ASP A 1 93 ? 7.529 -5.129 -12.596 1.00 88.94 93 ASP A O 1
ATOM 767 N N . PHE A 1 94 ? 6.184 -3.378 -12.180 1.00 93.88 94 PHE A N 1
ATOM 768 C CA . PHE A 1 94 ? 6.551 -2.659 -13.395 1.00 93.88 94 PHE A CA 1
ATOM 769 C C . PHE A 1 94 ? 8.025 -2.239 -13.392 1.00 93.88 94 PHE A C 1
ATOM 771 O O . PHE A 1 94 ? 8.717 -2.467 -14.380 1.00 93.88 94 PHE A O 1
ATOM 778 N N . ASN A 1 95 ? 8.520 -1.656 -12.299 1.00 91.19 95 ASN A N 1
ATOM 779 C CA . ASN A 1 95 ? 9.910 -1.211 -12.189 1.00 91.19 95 ASN A CA 1
ATOM 780 C C . ASN A 1 95 ? 10.894 -2.389 -12.202 1.00 91.19 95 ASN A C 1
ATOM 782 O O . ASN A 1 95 ? 11.958 -2.274 -12.806 1.00 91.19 95 ASN A O 1
ATOM 786 N N . TYR A 1 96 ? 10.539 -3.520 -11.587 1.00 93.00 96 TYR A N 1
ATOM 787 C CA . TYR A 1 96 ? 11.338 -4.743 -11.639 1.00 93.00 96 TYR A CA 1
ATOM 788 C C . TYR A 1 96 ? 11.459 -5.258 -13.075 1.00 93.00 96 TYR A C 1
ATOM 790 O O . TYR A 1 96 ? 12.567 -5.440 -13.580 1.00 93.00 96 TYR A O 1
ATOM 798 N N . TRP A 1 97 ? 10.321 -5.394 -13.763 1.00 94.31 97 TRP A N 1
ATOM 799 C CA . TRP A 1 97 ? 10.303 -5.768 -15.174 1.00 94.31 97 TRP A CA 1
ATOM 800 C C . TRP A 1 97 ? 11.095 -4.777 -16.040 1.00 94.31 97 TRP A C 1
ATOM 802 O O . TRP A 1 97 ? 11.867 -5.202 -16.895 1.00 94.31 97 TRP A O 1
ATOM 812 N N . LEU A 1 98 ? 10.954 -3.468 -15.806 1.00 93.62 98 LEU A N 1
ATOM 813 C CA . LEU A 1 98 ? 11.657 -2.435 -16.570 1.00 93.62 98 LEU A CA 1
ATOM 814 C C . LEU A 1 98 ? 13.178 -2.526 -16.381 1.00 93.62 98 LEU A C 1
ATOM 816 O O . LEU A 1 98 ? 13.921 -2.413 -17.352 1.00 93.62 98 LEU A O 1
ATOM 820 N N . GLY A 1 99 ? 13.640 -2.777 -15.154 1.00 91.25 99 GLY A N 1
ATOM 821 C CA . GLY A 1 99 ? 15.057 -2.998 -14.869 1.00 91.25 99 GLY A CA 1
ATOM 822 C C . GLY A 1 99 ? 15.609 -4.229 -15.593 1.00 91.25 99 GLY A C 1
ATOM 823 O O . GLY A 1 99 ? 16.687 -4.176 -16.182 1.00 91.25 99 GLY A O 1
ATOM 824 N N . ASP A 1 100 ? 14.863 -5.333 -15.621 1.00 92.44 100 ASP A N 1
ATOM 825 C CA . ASP A 1 100 ? 15.272 -6.525 -16.371 1.00 92.44 100 ASP A CA 1
ATOM 826 C C . ASP A 1 100 ? 15.241 -6.302 -17.890 1.00 92.44 100 ASP A C 1
ATOM 828 O O . ASP A 1 100 ? 16.154 -6.733 -18.603 1.00 92.44 100 ASP A O 1
ATOM 832 N N . ALA A 1 101 ? 14.265 -5.544 -18.391 1.00 92.19 101 ALA A N 1
ATOM 833 C CA . ALA A 1 101 ? 14.205 -5.129 -19.786 1.00 92.19 101 ALA A CA 1
ATOM 834 C C . ALA A 1 101 ? 15.426 -4.267 -20.168 1.00 92.19 101 ALA A C 1
ATOM 836 O O . ALA A 1 101 ? 16.063 -4.527 -21.192 1.00 92.19 101 ALA A O 1
ATOM 837 N N . PHE A 1 102 ? 15.835 -3.317 -19.322 1.00 92.50 102 PHE A N 1
ATOM 838 C CA . PHE A 1 102 ? 17.053 -2.520 -19.517 1.00 92.50 102 PHE A CA 1
ATOM 839 C C . PHE A 1 102 ? 18.330 -3.359 -19.547 1.00 92.50 102 PHE A C 1
ATOM 841 O O . PHE A 1 102 ? 19.179 -3.151 -20.422 1.00 92.50 102 PHE A O 1
ATOM 848 N N . LYS A 1 103 ? 18.447 -4.360 -18.669 1.00 89.88 103 LYS A N 1
ATOM 849 C CA . LYS A 1 103 ? 19.569 -5.311 -18.708 1.00 89.88 103 LYS A CA 1
ATOM 850 C C . LYS A 1 103 ? 19.587 -6.110 -20.008 1.00 89.88 103 LYS A C 1
ATOM 852 O O . LYS A 1 103 ? 20.654 -6.282 -20.593 1.00 89.88 103 LYS A O 1
ATOM 857 N N . SER A 1 104 ? 18.423 -6.556 -20.490 1.00 89.25 104 SER A N 1
ATOM 858 C CA . SER A 1 104 ? 18.320 -7.347 -21.728 1.00 89.25 104 SER A CA 1
ATOM 859 C C . SER A 1 104 ? 18.835 -6.592 -22.958 1.00 89.25 104 SER A C 1
ATOM 861 O O . SER A 1 104 ? 19.448 -7.181 -23.847 1.00 89.25 104 SER A O 1
ATOM 863 N N . VAL A 1 105 ? 18.668 -5.266 -22.977 1.00 90.06 105 VAL A N 1
ATOM 864 C CA . VAL A 1 105 ? 19.150 -4.396 -24.059 1.00 90.06 105 VAL A CA 1
ATOM 865 C C . VAL A 1 105 ? 20.544 -3.833 -23.790 1.00 90.06 105 VAL A C 1
ATOM 867 O O . VAL A 1 105 ? 21.017 -3.008 -24.567 1.00 90.06 105 VAL A O 1
ATOM 870 N N . LYS A 1 106 ? 21.207 -4.282 -22.713 1.00 89.69 106 LYS A N 1
ATOM 871 C CA . LYS A 1 106 ? 22.518 -3.803 -22.256 1.00 89.69 106 LYS A CA 1
ATOM 872 C C . LYS A 1 106 ? 22.557 -2.277 -22.140 1.00 89.69 106 LYS A C 1
ATOM 874 O O . LYS A 1 106 ? 23.520 -1.649 -22.579 1.00 89.69 106 LYS A O 1
ATOM 879 N N . CYS A 1 107 ? 21.507 -1.683 -21.571 1.00 89.50 107 CYS A N 1
ATOM 880 C CA . CYS A 1 107 ? 21.439 -0.244 -21.338 1.00 89.50 107 CYS A CA 1
ATOM 881 C C . CYS A 1 107 ? 22.655 0.236 -20.528 1.00 89.50 107 CYS A C 1
ATOM 883 O O . CYS A 1 107 ? 23.080 -0.420 -19.576 1.00 89.50 107 CYS A O 1
ATOM 885 N N . ARG A 1 108 ? 23.239 1.365 -20.938 1.00 89.06 108 ARG A N 1
ATOM 886 C CA . ARG A 1 108 ? 24.370 2.003 -20.259 1.00 89.06 108 ARG A CA 1
ATOM 887 C C . ARG A 1 108 ? 23.911 2.975 -19.174 1.00 89.06 108 ARG A C 1
ATOM 889 O O . ARG A 1 108 ? 24.535 3.036 -18.120 1.00 89.06 108 ARG A O 1
ATOM 896 N N . ASP A 1 109 ? 22.846 3.726 -19.444 1.00 87.69 109 ASP A N 1
ATOM 897 C CA . ASP A 1 109 ? 22.242 4.678 -18.512 1.00 87.69 109 ASP A CA 1
ATOM 898 C C . ASP A 1 109 ? 20.718 4.506 -18.508 1.00 87.69 109 ASP A C 1
ATOM 900 O O . ASP A 1 109 ? 20.006 4.975 -19.399 1.00 87.69 109 ASP A O 1
ATOM 904 N N . GLU A 1 110 ? 20.230 3.803 -17.487 1.00 88.75 110 GLU A N 1
ATOM 905 C CA . GLU A 1 110 ? 18.812 3.487 -17.307 1.00 88.75 110 GLU A CA 1
ATOM 906 C C . GLU A 1 110 ? 17.956 4.744 -17.121 1.00 88.75 110 GLU A C 1
ATOM 908 O O . GLU A 1 110 ? 16.805 4.777 -17.555 1.00 88.75 110 GLU A O 1
ATOM 913 N N . ILE A 1 111 ? 18.506 5.796 -16.507 1.00 89.94 111 ILE A N 1
ATOM 914 C CA . ILE A 1 111 ? 17.786 7.046 -16.248 1.00 89.94 111 ILE A CA 1
ATOM 915 C C . ILE A 1 111 ? 17.591 7.795 -17.565 1.00 89.94 111 ILE A C 1
ATOM 917 O O . ILE A 1 111 ? 16.475 8.217 -17.882 1.00 89.94 111 ILE A O 1
ATOM 921 N N . ALA A 1 112 ? 18.660 7.920 -18.353 1.00 89.88 112 ALA A N 1
ATOM 922 C CA . ALA A 1 112 ? 18.608 8.569 -19.655 1.00 89.88 112 ALA A CA 1
ATOM 923 C C . ALA A 1 112 ? 17.730 7.789 -20.645 1.00 89.88 112 ALA A C 1
ATOM 925 O O . ALA A 1 112 ? 16.924 8.391 -21.353 1.00 89.88 112 ALA A O 1
ATOM 926 N N . LEU A 1 113 ? 17.823 6.454 -20.664 1.00 90.19 113 LEU A N 1
ATOM 927 C CA . LEU A 1 113 ? 16.978 5.628 -21.526 1.00 90.19 113 LEU A CA 1
ATOM 928 C C . LEU A 1 113 ? 15.501 5.727 -21.130 1.00 90.19 113 LEU A C 1
ATOM 930 O O . LEU A 1 113 ? 14.652 5.909 -22.000 1.00 90.19 113 LEU A O 1
ATOM 934 N N . LYS A 1 114 ? 15.188 5.686 -19.829 1.00 91.44 114 LYS A N 1
ATOM 935 C CA . LYS A 1 114 ? 13.816 5.837 -19.323 1.00 91.44 114 LYS A CA 1
ATOM 936 C C . LYS A 1 114 ? 13.174 7.155 -19.759 1.00 91.44 114 LYS A C 1
ATOM 938 O O . LYS A 1 114 ? 11.985 7.163 -20.056 1.00 91.44 114 LYS A O 1
ATOM 943 N N . ALA A 1 115 ? 13.940 8.244 -19.843 1.00 92.38 115 ALA A N 1
ATOM 944 C CA . ALA A 1 115 ? 13.441 9.545 -20.298 1.00 92.38 115 ALA A CA 1
ATOM 945 C C . ALA A 1 115 ? 13.005 9.561 -21.777 1.00 92.38 115 ALA A C 1
ATOM 947 O O . ALA A 1 115 ? 12.268 10.454 -22.191 1.00 92.38 115 ALA A O 1
ATOM 948 N N . HIS A 1 116 ? 13.454 8.586 -22.570 1.00 90.62 116 HIS A N 1
ATOM 949 C CA . HIS A 1 116 ? 13.069 8.422 -23.970 1.00 90.62 116 HIS A CA 1
ATOM 950 C C . HIS A 1 116 ? 11.925 7.425 -24.180 1.00 90.62 116 HIS A C 1
ATOM 952 O O . HIS A 1 116 ? 11.470 7.273 -25.313 1.00 90.62 116 HIS A O 1
ATOM 958 N N . LEU A 1 117 ? 11.463 6.758 -23.120 1.00 93.06 117 LEU A N 1
ATOM 959 C CA . LEU A 1 117 ? 10.389 5.777 -23.196 1.00 93.06 117 LEU A CA 1
ATOM 960 C C . LEU A 1 117 ? 9.042 6.379 -22.818 1.00 93.06 117 LEU A C 1
ATOM 962 O O . LEU A 1 117 ? 8.917 7.146 -21.862 1.00 93.06 117 LEU A O 1
ATOM 966 N N . ASP A 1 118 ? 8.011 5.941 -23.529 1.00 94.31 118 ASP A N 1
ATOM 967 C CA . ASP A 1 118 ? 6.627 6.195 -23.162 1.00 94.31 118 ASP A CA 1
ATOM 968 C C . ASP A 1 118 ? 6.182 5.159 -22.123 1.00 94.31 118 ASP A C 1
ATOM 970 O O . ASP A 1 118 ? 5.701 4.066 -22.435 1.00 94.31 118 ASP A O 1
ATOM 974 N N . ILE A 1 119 ?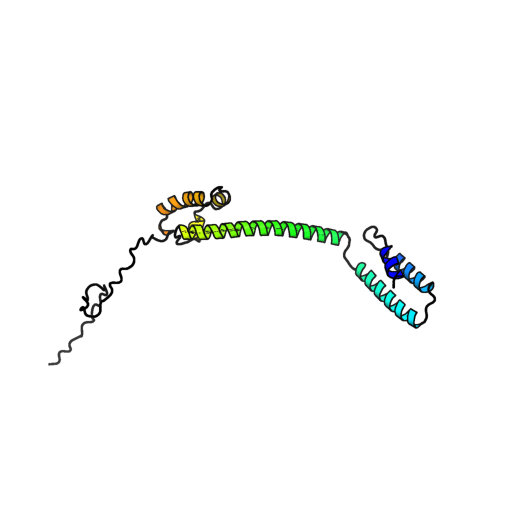 6.388 5.516 -20.855 1.00 91.81 119 ILE A N 1
ATOM 975 C CA . ILE A 1 119 ? 6.074 4.675 -19.698 1.00 91.81 119 ILE A CA 1
ATOM 976 C C . ILE A 1 119 ? 4.573 4.381 -19.596 1.00 91.81 119 ILE A C 1
ATOM 978 O O . ILE A 1 119 ? 4.201 3.279 -19.195 1.00 91.81 119 ILE A O 1
ATOM 982 N N . GLU A 1 120 ? 3.711 5.321 -19.985 1.00 90.38 120 GLU A N 1
ATOM 983 C CA . GLU A 1 120 ? 2.259 5.131 -19.954 1.00 90.38 120 GLU A CA 1
ATOM 984 C C . GLU A 1 120 ? 1.816 4.140 -21.034 1.00 90.38 120 GLU A C 1
ATOM 986 O O . GLU A 1 120 ? 1.026 3.232 -20.759 1.00 90.38 120 GLU A O 1
ATOM 991 N N . ALA A 1 121 ? 2.376 4.236 -22.243 1.00 91.12 121 ALA A N 1
ATOM 992 C CA . ALA A 1 121 ? 2.136 3.250 -23.293 1.00 91.12 121 ALA A CA 1
ATOM 993 C C . ALA A 1 121 ? 2.627 1.853 -22.883 1.00 91.12 121 ALA A C 1
ATOM 995 O O . ALA A 1 121 ? 1.932 0.863 -23.119 1.00 91.12 121 ALA A O 1
ATOM 996 N N . LEU A 1 122 ? 3.780 1.758 -22.208 1.00 92.88 122 LEU A N 1
ATOM 997 C CA . LEU A 1 122 ? 4.282 0.485 -21.684 1.00 92.88 122 LEU A CA 1
ATOM 998 C C . LEU A 1 122 ? 3.359 -0.083 -20.600 1.00 92.88 122 LEU A C 1
ATOM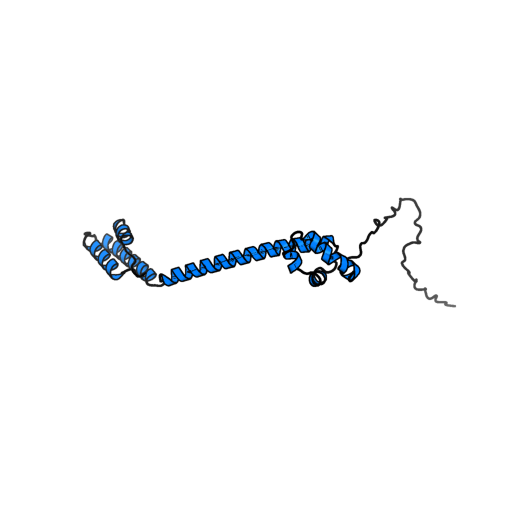 1000 O O . LEU A 1 122 ? 3.018 -1.263 -20.659 1.00 92.88 122 LEU A O 1
ATOM 1004 N N . ARG A 1 123 ? 2.887 0.731 -19.649 1.00 90.38 123 ARG A N 1
ATOM 1005 C CA . ARG A 1 123 ? 1.958 0.290 -18.590 1.00 90.38 123 ARG A CA 1
ATOM 1006 C C . ARG A 1 123 ? 0.636 -0.243 -19.147 1.00 90.38 123 ARG A C 1
ATOM 1008 O O . ARG A 1 123 ? 0.139 -1.250 -18.650 1.00 90.38 123 ARG A O 1
ATOM 1015 N N . ASN A 1 124 ? 0.104 0.392 -20.190 1.00 90.50 124 ASN A N 1
ATOM 1016 C CA . ASN A 1 124 ? -1.192 0.050 -20.784 1.00 90.50 124 ASN A CA 1
ATOM 1017 C C . ASN A 1 124 ? -1.115 -1.004 -21.907 1.00 90.50 124 ASN A C 1
ATOM 1019 O O . ASN A 1 124 ? -2.141 -1.401 -22.464 1.00 90.50 124 ASN A O 1
ATOM 1023 N N . SER A 1 125 ? 0.086 -1.461 -22.266 1.00 91.19 125 SER A N 1
ATOM 1024 C CA . SER A 1 125 ? 0.278 -2.427 -23.348 1.00 91.19 125 SER A CA 1
ATOM 1025 C C . SER A 1 125 ? -0.186 -3.840 -22.969 1.00 91.19 125 SER A C 1
ATOM 1027 O O . SER A 1 125 ? 0.018 -4.322 -21.854 1.00 91.19 125 SER A O 1
ATOM 1029 N N . LYS A 1 126 ? -0.795 -4.541 -23.935 1.00 88.69 126 LYS A N 1
ATOM 1030 C CA . LYS A 1 126 ? -1.183 -5.955 -23.785 1.00 88.69 126 LYS A CA 1
ATOM 1031 C C . LYS A 1 126 ? 0.033 -6.888 -23.782 1.00 88.69 126 LYS A C 1
ATOM 1033 O O . LYS A 1 126 ? 0.017 -7.909 -23.103 1.00 88.69 126 LYS A O 1
ATOM 1038 N N . ASP A 1 127 ? 1.056 -6.533 -24.553 1.00 91.81 127 ASP A N 1
ATOM 1039 C CA . ASP A 1 127 ? 2.346 -7.215 -24.603 1.00 91.81 127 ASP A CA 1
ATOM 1040 C C . ASP A 1 127 ? 3.451 -6.189 -24.348 1.00 91.81 127 ASP A C 1
ATOM 1042 O O . ASP A 1 127 ? 3.827 -5.404 -25.224 1.00 91.81 127 ASP A O 1
ATOM 1046 N N . ARG A 1 128 ? 3.920 -6.184 -23.101 1.00 91.31 128 ARG A N 1
ATOM 1047 C CA . ARG A 1 128 ? 4.863 -5.192 -22.587 1.00 91.31 128 ARG A CA 1
ATOM 1048 C C . ARG A 1 128 ? 6.239 -5.307 -23.220 1.00 91.31 128 ARG A C 1
ATOM 1050 O O . ARG A 1 128 ? 6.876 -4.294 -23.488 1.00 91.31 128 ARG A O 1
ATOM 1057 N N . GLN A 1 129 ? 6.668 -6.538 -23.488 1.00 91.06 129 GLN A N 1
ATOM 1058 C CA . GLN A 1 129 ? 7.959 -6.828 -24.097 1.00 91.06 129 GLN A CA 1
ATOM 1059 C C . GLN A 1 129 ? 7.999 -6.290 -25.526 1.00 91.06 129 GLN A C 1
ATOM 1061 O O . GLN A 1 129 ? 8.915 -5.560 -25.895 1.00 91.06 129 GLN A O 1
ATOM 1066 N N . LYS A 1 130 ? 6.953 -6.581 -26.304 1.00 92.38 130 LYS A N 1
ATOM 1067 C CA . LYS A 1 130 ? 6.859 -6.118 -27.685 1.00 92.38 130 LYS A CA 1
ATOM 1068 C C . LYS A 1 130 ? 6.795 -4.590 -27.778 1.00 92.38 130 LYS A C 1
ATOM 1070 O O . LYS A 1 130 ? 7.523 -3.996 -28.568 1.00 92.38 130 LYS A O 1
ATOM 1075 N N . ALA A 1 131 ? 5.970 -3.950 -26.946 1.00 93.06 131 ALA A N 1
ATOM 1076 C CA . ALA A 1 131 ? 5.864 -2.490 -26.912 1.00 93.06 131 ALA A CA 1
ATOM 1077 C C . ALA A 1 131 ? 7.194 -1.819 -26.516 1.00 93.06 131 ALA A C 1
ATOM 1079 O O . ALA A 1 131 ? 7.540 -0.760 -27.035 1.00 93.06 131 ALA A O 1
ATOM 1080 N N . PHE A 1 132 ? 7.963 -2.449 -25.626 1.00 94.50 132 PHE A N 1
ATOM 1081 C CA . PHE A 1 132 ? 9.303 -1.996 -25.265 1.00 94.50 132 PHE A CA 1
ATOM 1082 C C . PHE A 1 132 ? 10.290 -2.119 -26.426 1.00 94.50 132 PHE A C 1
ATOM 1084 O O . PHE A 1 132 ? 10.999 -1.163 -26.723 1.00 94.50 132 PHE A O 1
ATOM 1091 N N . GLU A 1 133 ? 10.312 -3.250 -27.130 1.00 91.88 133 GLU A N 1
ATOM 1092 C CA . GLU A 1 133 ? 11.182 -3.445 -28.296 1.00 91.88 133 GLU A CA 1
ATOM 1093 C C . GLU A 1 133 ? 10.886 -2.444 -29.420 1.00 91.88 133 GLU A C 1
ATOM 1095 O O . GLU A 1 133 ? 11.816 -1.887 -30.006 1.00 91.88 133 GLU A O 1
ATOM 1100 N N . GLU A 1 134 ? 9.608 -2.158 -29.678 1.00 93.50 134 GLU A N 1
ATOM 1101 C CA . GLU A 1 134 ? 9.175 -1.151 -30.654 1.00 93.50 134 GLU A CA 1
ATOM 1102 C C . GLU A 1 134 ? 9.715 0.251 -30.321 1.00 93.50 134 GLU A C 1
ATOM 1104 O O . GLU A 1 134 ? 10.110 0.981 -31.230 1.00 93.50 134 GLU A O 1
ATOM 1109 N N . GLN A 1 135 ? 9.803 0.610 -29.035 1.00 93.81 135 GLN A N 1
ATOM 1110 C CA . GLN A 1 135 ? 10.386 1.882 -28.594 1.00 93.81 135 GLN A CA 1
ATOM 1111 C C . GLN A 1 135 ? 11.924 1.857 -28.562 1.00 93.81 135 GLN A C 1
ATOM 1113 O O . GLN A 1 135 ? 12.563 2.864 -28.858 1.00 93.81 135 GLN A O 1
ATOM 1118 N N . ILE A 1 136 ? 12.546 0.722 -28.234 1.00 93.75 136 ILE A N 1
ATOM 1119 C CA . ILE A 1 136 ? 14.007 0.605 -28.098 1.00 93.75 136 ILE A CA 1
ATOM 1120 C C . ILE A 1 136 ? 14.728 0.509 -29.444 1.00 93.75 136 ILE A C 1
ATOM 1122 O O . ILE A 1 136 ? 15.820 1.058 -29.591 1.00 93.75 136 ILE A O 1
ATOM 1126 N N . ASN A 1 137 ? 14.160 -0.191 -30.425 1.00 91.19 137 ASN A N 1
ATOM 1127 C CA . ASN A 1 137 ? 14.791 -0.400 -31.730 1.00 91.19 137 ASN A CA 1
ATOM 1128 C C . ASN A 1 137 ? 15.207 0.899 -32.451 1.00 91.19 137 ASN A C 1
ATOM 1130 O O . ASN A 1 137 ? 16.362 0.963 -32.877 1.00 91.19 137 ASN A O 1
ATOM 1134 N N . PRO A 1 138 ? 14.362 1.944 -32.560 1.00 92.50 138 PRO A N 1
ATOM 1135 C CA . PRO A 1 138 ? 14.792 3.217 -33.142 1.00 92.50 138 PRO A CA 1
ATOM 1136 C C . PRO A 1 138 ? 15.842 3.928 -32.273 1.00 92.50 138 PRO A C 1
ATOM 1138 O O . PRO A 1 138 ? 16.803 4.488 -32.793 1.00 92.50 138 PRO A O 1
ATOM 1141 N N . LEU A 1 139 ? 15.739 3.840 -30.940 1.00 90.88 139 LEU A N 1
ATOM 1142 C CA . LEU A 1 139 ? 16.708 4.463 -30.030 1.00 90.88 139 LEU A CA 1
ATOM 1143 C C . LEU A 1 139 ? 18.105 3.844 -30.143 1.00 90.88 139 LEU A C 1
ATOM 1145 O O . LEU A 1 139 ? 19.090 4.557 -29.990 1.00 90.88 139 LEU A O 1
ATOM 1149 N N . LYS A 1 140 ? 18.217 2.549 -30.451 1.00 88.31 140 LYS A N 1
ATOM 1150 C CA . LYS A 1 140 ? 19.514 1.904 -30.716 1.00 88.31 140 LYS A CA 1
ATOM 1151 C C . LYS A 1 140 ? 20.216 2.461 -31.957 1.00 88.31 140 LYS A C 1
ATOM 1153 O O . LYS A 1 140 ? 21.438 2.393 -32.022 1.00 88.31 140 LYS A O 1
ATOM 1158 N N . GLN A 1 141 ? 19.461 2.982 -32.925 1.00 87.31 141 GLN A N 1
ATOM 1159 C CA . GLN A 1 141 ? 20.000 3.578 -34.150 1.00 87.31 141 GLN A CA 1
ATOM 1160 C C . GLN A 1 141 ? 20.319 5.064 -33.956 1.00 87.31 141 GLN A C 1
ATOM 1162 O O . GLN A 1 141 ? 21.399 5.515 -34.323 1.00 87.31 141 GLN A O 1
ATOM 1167 N N . ASP A 1 142 ? 19.402 5.807 -33.334 1.00 89.06 142 ASP A N 1
ATOM 1168 C CA . ASP A 1 142 ? 19.513 7.263 -33.189 1.00 89.06 142 ASP A CA 1
ATOM 1169 C C . ASP A 1 142 ? 20.349 7.694 -31.971 1.00 89.06 142 ASP A C 1
ATOM 1171 O O . ASP A 1 142 ? 20.817 8.833 -31.897 1.00 89.06 142 ASP A O 1
ATOM 1175 N N . LYS A 1 143 ? 20.473 6.817 -30.966 1.00 87.88 143 LYS A N 1
ATOM 1176 C CA . LYS A 1 143 ? 21.068 7.094 -29.647 1.00 87.88 143 LYS A CA 1
ATOM 1177 C C . LYS A 1 143 ? 21.882 5.903 -29.138 1.00 87.88 143 LYS A C 1
ATOM 1179 O O . LYS A 1 143 ? 21.704 5.440 -28.010 1.00 87.88 143 LYS A O 1
ATOM 1184 N N . ASP A 1 144 ? 22.790 5.418 -29.977 1.00 87.38 144 ASP A N 1
ATOM 1185 C CA . ASP A 1 144 ? 23.701 4.304 -29.688 1.00 87.38 144 ASP A CA 1
ATOM 1186 C C . ASP A 1 144 ? 24.443 4.438 -28.342 1.00 87.38 144 ASP A C 1
ATOM 1188 O O . ASP A 1 144 ? 24.583 3.463 -27.608 1.00 87.38 144 ASP A O 1
ATOM 1192 N N . TYR A 1 145 ? 24.832 5.657 -27.963 1.00 88.31 145 TYR A N 1
ATOM 1193 C CA . TYR A 1 145 ? 25.545 5.987 -26.730 1.00 88.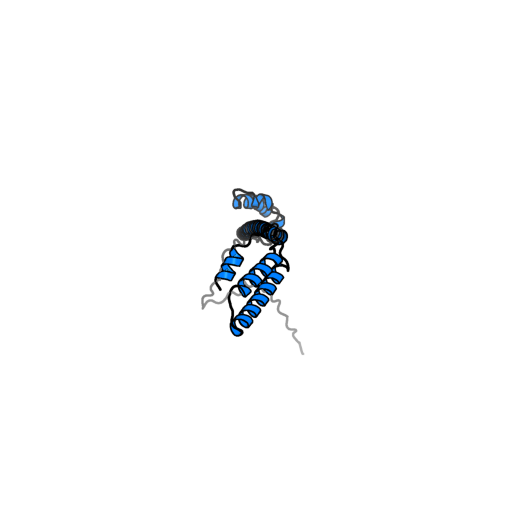31 145 TYR A CA 1
ATOM 1194 C C . TYR A 1 145 ? 24.798 5.608 -25.440 1.00 88.31 145 TYR A C 1
ATOM 1196 O O . TYR A 1 145 ? 25.431 5.505 -24.385 1.00 88.31 145 TYR A O 1
ATOM 1204 N N . LEU A 1 146 ? 23.473 5.413 -25.506 1.00 90.12 146 LEU A N 1
ATOM 1205 C CA . LEU A 1 146 ? 22.639 4.956 -24.387 1.00 90.12 146 LEU A CA 1
ATOM 1206 C C . LEU A 1 146 ? 22.766 3.454 -24.120 1.00 90.12 146 LEU A C 1
ATOM 1208 O O . LEU A 1 146 ? 22.307 2.968 -23.083 1.00 90.12 146 LEU A O 1
ATOM 1212 N N . PHE A 1 147 ? 23.382 2.713 -25.035 1.00 90.88 147 PHE A N 1
ATOM 1213 C CA . PHE A 1 147 ? 23.565 1.274 -24.953 1.00 90.88 147 PHE A CA 1
ATOM 1214 C C . PHE A 1 147 ? 25.052 0.961 -24.832 1.00 90.88 147 PHE A C 1
ATOM 1216 O O . PHE A 1 147 ? 25.917 1.660 -25.364 1.00 90.88 147 PHE A O 1
ATOM 1223 N N . ASN A 1 148 ? 25.377 -0.092 -24.090 1.00 84.62 148 ASN A N 1
ATOM 1224 C CA . ASN A 1 148 ? 26.738 -0.593 -24.095 1.00 84.62 148 ASN A CA 1
ATOM 1225 C C . ASN A 1 148 ? 27.021 -1.167 -25.481 1.00 84.62 148 ASN A C 1
ATOM 1227 O O . ASN A 1 148 ? 26.203 -1.918 -26.018 1.00 84.62 148 ASN A O 1
ATOM 1231 N N . ALA A 1 149 ? 28.188 -0.838 -26.039 1.00 71.38 149 ALA A N 1
ATOM 1232 C CA . ALA A 1 149 ? 28.656 -1.486 -27.251 1.00 71.38 149 ALA A CA 1
ATOM 1233 C C . ALA A 1 149 ? 28.586 -2.998 -27.031 1.00 71.38 149 ALA A C 1
ATOM 1235 O O . ALA A 1 149 ? 29.077 -3.511 -26.018 1.00 71.38 149 ALA A O 1
ATOM 1236 N N . THR A 1 150 ? 27.944 -3.714 -27.952 1.00 58.03 150 THR A N 1
ATOM 1237 C CA . THR A 1 150 ? 28.041 -5.164 -27.979 1.00 58.03 150 THR A CA 1
ATOM 1238 C C . THR A 1 150 ? 29.515 -5.469 -28.198 1.00 58.03 150 THR A C 1
ATOM 1240 O O . THR A 1 150 ? 30.011 -5.394 -29.317 1.00 58.03 150 THR A O 1
ATOM 1243 N N . LEU A 1 151 ? 30.247 -5.769 -27.127 1.00 49.69 151 LEU A N 1
ATOM 1244 C CA . LEU A 1 151 ? 31.469 -6.538 -27.254 1.00 49.69 151 LEU A CA 1
ATOM 1245 C C . LEU A 1 151 ? 31.013 -7.924 -27.722 1.00 49.69 151 LEU A C 1
ATOM 1247 O O . LEU A 1 151 ? 30.840 -8.836 -26.920 1.00 49.69 151 LEU A O 1
ATOM 1251 N N . GLU A 1 152 ? 30.747 -8.071 -29.020 1.00 51.03 152 GLU A N 1
ATOM 1252 C CA . GLU A 1 152 ? 30.939 -9.342 -29.716 1.00 51.03 152 GLU A CA 1
ATOM 1253 C C . GLU A 1 152 ? 32.453 -9.547 -29.800 1.00 51.03 152 GLU A C 1
ATOM 1255 O O . GLU A 1 152 ? 33.083 -9.395 -30.840 1.00 51.03 152 GLU A O 1
ATOM 1260 N N . GLY A 1 153 ? 33.069 -9.742 -28.639 1.00 41.53 153 GLY A N 1
ATOM 1261 C CA . GLY A 1 153 ? 34.467 -10.090 -28.528 1.00 41.53 153 GLY A CA 1
ATOM 1262 C C . GLY A 1 153 ? 34.532 -11.595 -28.420 1.00 41.53 153 GLY A C 1
ATOM 1263 O O . GLY A 1 153 ? 34.022 -12.155 -27.449 1.00 41.53 153 GLY A O 1
ATOM 1264 N N . GLU A 1 154 ? 35.164 -12.231 -29.404 1.00 46.16 154 GLU A N 1
ATOM 1265 C CA . GLU A 1 154 ? 35.878 -13.482 -29.175 1.00 46.16 154 GLU A CA 1
ATOM 1266 C C . GLU A 1 154 ? 36.538 -13.425 -27.790 1.00 46.16 154 GLU A C 1
ATOM 1268 O O . GLU A 1 154 ? 37.132 -12.405 -27.419 1.00 46.16 154 GLU A O 1
ATOM 1273 N N . GLU A 1 155 ? 36.392 -14.497 -27.010 1.00 44.25 155 GLU A N 1
ATOM 1274 C CA . GLU A 1 155 ? 37.093 -14.641 -25.737 1.00 44.25 155 GLU A CA 1
ATOM 1275 C C . GLU A 1 155 ? 38.565 -14.241 -25.926 1.00 44.25 155 GLU A C 1
ATOM 1277 O O . GLU A 1 155 ? 39.168 -14.627 -26.936 1.00 44.25 155 GLU A O 1
ATOM 1282 N N . PRO A 1 156 ? 39.169 -13.462 -25.007 1.00 52.31 156 PRO A N 1
ATOM 1283 C CA . PRO A 1 156 ? 40.577 -13.131 -25.124 1.00 52.31 156 PRO A CA 1
ATOM 1284 C C . PRO A 1 156 ? 41.358 -14.444 -25.168 1.00 52.31 156 PRO A C 1
ATOM 1286 O O . PRO A 1 156 ? 41.379 -15.193 -24.190 1.00 52.31 156 PRO A O 1
ATOM 1289 N N . LYS A 1 157 ? 41.972 -14.740 -26.320 1.00 50.53 157 LYS A N 1
ATOM 1290 C CA . LYS A 1 157 ? 42.876 -15.878 -26.475 1.00 50.53 157 LYS A CA 1
ATOM 1291 C C . LYS A 1 157 ? 44.060 -15.639 -25.550 1.00 50.53 157 LYS A C 1
ATOM 1293 O O . LYS A 1 157 ? 44.984 -14.896 -25.857 1.00 50.53 157 LYS A O 1
ATOM 1298 N N . ILE A 1 158 ? 43.988 -16.241 -24.373 1.00 45.53 158 ILE A N 1
ATOM 1299 C CA . ILE A 1 158 ? 45.132 -16.447 -23.501 1.00 45.53 158 ILE A CA 1
ATOM 1300 C C . ILE A 1 158 ? 46.042 -17.434 -24.226 1.00 45.53 158 ILE A C 1
ATOM 1302 O O . ILE A 1 158 ? 45.799 -18.639 -24.203 1.00 45.53 158 ILE A O 1
ATOM 1306 N N . ASP A 1 159 ? 47.072 -16.918 -24.894 1.00 47.81 159 ASP A N 1
ATOM 1307 C CA . ASP A 1 159 ? 48.168 -17.739 -25.395 1.00 47.81 159 ASP A CA 1
ATOM 1308 C C . ASP A 1 159 ? 48.840 -18.399 -24.188 1.00 47.81 159 ASP A C 1
ATOM 1310 O O . ASP A 1 159 ? 49.614 -17.791 -23.445 1.00 47.81 159 ASP A O 1
ATOM 1314 N N . THR A 1 160 ? 48.488 -19.658 -23.937 1.00 41.78 160 THR A N 1
ATOM 1315 C CA . THR A 1 160 ? 49.117 -20.470 -22.902 1.00 41.78 160 THR A CA 1
ATOM 1316 C C . THR A 1 160 ? 50.599 -20.611 -23.229 1.00 41.78 160 THR A C 1
ATOM 1318 O O . THR A 1 160 ? 50.976 -21.342 -24.148 1.00 41.78 160 THR A O 1
ATOM 1321 N N . ILE A 1 161 ? 51.452 -19.923 -22.469 1.00 49.00 161 ILE A N 1
ATOM 1322 C CA . ILE A 1 161 ? 52.901 -20.110 -22.528 1.00 49.00 161 ILE A CA 1
ATOM 1323 C C . ILE A 1 161 ? 53.191 -21.529 -22.029 1.00 49.00 161 ILE A C 1
ATOM 1325 O O . ILE A 1 161 ? 53.050 -21.834 -20.845 1.00 49.00 161 ILE A O 1
ATOM 1329 N N . THR A 1 162 ? 53.575 -22.413 -22.948 1.00 47.34 162 THR A N 1
ATOM 1330 C CA . THR A 1 162 ? 54.034 -23.764 -22.612 1.00 47.34 162 THR A CA 1
ATOM 1331 C C . THR A 1 162 ? 55.451 -23.669 -22.029 1.00 47.34 162 THR A C 1
ATOM 1333 O O . THR A 1 162 ? 56.299 -23.002 -22.631 1.00 47.34 162 THR A O 1
ATOM 1336 N N . PRO A 1 163 ? 55.757 -24.308 -20.882 1.00 39.03 163 PRO A N 1
ATOM 1337 C CA . PRO A 1 163 ? 57.097 -24.259 -20.303 1.00 39.03 163 PRO A CA 1
ATOM 1338 C C . PRO A 1 163 ? 58.119 -24.889 -21.259 1.00 39.03 163 PRO A C 1
ATOM 1340 O O . PRO A 1 163 ? 58.037 -26.080 -21.552 1.00 39.03 163 PRO A O 1
ATOM 1343 N N . GLY A 1 164 ? 59.078 -24.091 -21.740 1.00 54.25 164 GLY A N 1
ATOM 1344 C CA . GLY A 1 164 ? 60.188 -24.557 -22.585 1.00 54.25 164 GLY A CA 1
ATOM 1345 C C . GLY A 1 164 ? 60.357 -23.857 -23.937 1.00 54.25 164 GLY A C 1
ATOM 1346 O O . GLY A 1 164 ? 61.289 -24.200 -24.658 1.00 54.25 164 GLY A O 1
ATOM 1347 N N . GLN A 1 165 ? 59.518 -22.877 -24.288 1.00 50.31 165 GLN A N 1
ATOM 1348 C CA . GLN A 1 165 ? 59.680 -22.095 -25.520 1.00 50.31 165 GLN A CA 1
ATOM 1349 C C . GLN A 1 165 ? 60.078 -20.646 -25.199 1.00 50.31 165 GLN A C 1
ATOM 1351 O O . GLN A 1 165 ? 59.438 -19.998 -24.372 1.00 50.31 165 GLN A O 1
ATOM 1356 N N . GLU A 1 166 ? 61.149 -20.145 -25.827 1.00 49.25 166 GLU A N 1
ATOM 1357 C CA . GLU A 1 166 ? 61.614 -18.766 -25.625 1.00 49.25 166 GLU A CA 1
ATOM 1358 C C . GLU A 1 166 ? 60.512 -17.754 -25.990 1.00 49.25 166 GLU A C 1
ATOM 1360 O O . GLU A 1 166 ? 59.919 -17.849 -27.074 1.00 49.25 166 GLU A O 1
ATOM 1365 N N . PRO A 1 167 ? 60.224 -16.776 -25.113 1.00 48.94 167 PRO A N 1
ATOM 1366 C CA . PRO A 1 167 ? 59.179 -15.798 -25.361 1.00 48.94 167 PRO A CA 1
ATOM 1367 C C . PRO A 1 167 ? 59.604 -14.855 -26.491 1.00 48.94 167 PRO A C 1
ATOM 1369 O O . PRO A 1 167 ? 60.637 -14.190 -26.410 1.00 48.94 167 PRO A O 1
ATOM 1372 N N . LYS A 1 168 ? 58.790 -14.754 -27.548 1.00 51.38 168 LYS A N 1
ATOM 1373 C CA . LYS A 1 168 ? 58.955 -13.702 -28.558 1.00 51.38 168 LYS A CA 1
ATOM 1374 C C . LYS A 1 168 ? 58.413 -12.393 -27.992 1.00 51.38 168 LYS A C 1
ATOM 1376 O O . LYS A 1 168 ? 57.210 -12.178 -27.918 1.00 51.38 168 LYS A O 1
ATOM 1381 N N . ILE A 1 169 ? 59.332 -11.532 -27.576 1.00 50.53 169 ILE A N 1
ATOM 1382 C CA . ILE A 1 169 ? 59.073 -10.269 -26.880 1.00 50.53 169 ILE A CA 1
ATOM 1383 C C . ILE A 1 169 ? 58.665 -9.164 -27.870 1.00 50.53 169 ILE A C 1
ATOM 1385 O O . ILE A 1 169 ? 59.327 -8.141 -27.925 1.00 50.53 169 ILE A O 1
ATOM 1389 N N . ASN A 1 170 ? 57.627 -9.352 -28.691 1.00 49.22 170 ASN A N 1
ATOM 1390 C CA . ASN A 1 170 ? 57.259 -8.343 -29.701 1.00 49.22 170 ASN A CA 1
ATOM 1391 C C . ASN A 1 170 ? 55.777 -7.931 -29.721 1.00 49.22 170 ASN A C 1
ATOM 1393 O O . ASN A 1 170 ? 55.381 -7.289 -30.686 1.00 49.22 170 ASN A O 1
ATOM 1397 N N . ASP A 1 171 ? 54.971 -8.234 -28.695 1.00 45.72 171 ASP A N 1
ATOM 1398 C CA . ASP A 1 171 ? 53.524 -7.923 -28.760 1.00 45.72 171 ASP A CA 1
ATOM 1399 C C . ASP A 1 171 ? 52.929 -7.204 -27.540 1.00 45.72 171 ASP A C 1
ATOM 1401 O O . ASP A 1 171 ? 51.720 -7.028 -27.421 1.00 45.72 171 ASP A O 1
ATOM 1405 N N . PHE A 1 172 ? 53.776 -6.701 -26.640 1.00 44.00 172 PHE A N 1
ATOM 1406 C CA . PHE A 1 172 ? 53.330 -5.744 -25.632 1.00 44.00 172 PHE A CA 1
ATOM 1407 C C . PHE A 1 172 ? 53.700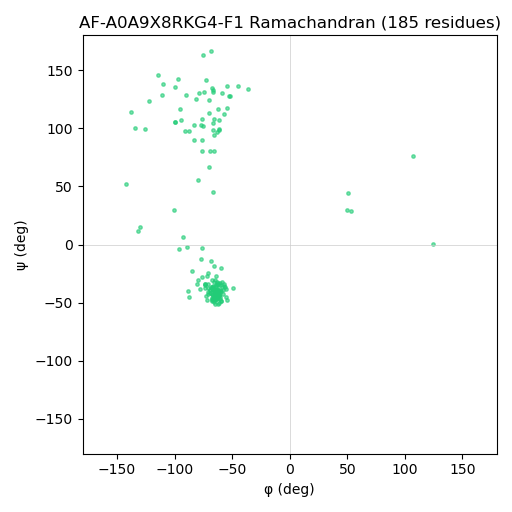 -4.334 -26.085 1.00 44.00 172 PHE A C 1
ATOM 1409 O O . PHE A 1 172 ? 54.862 -3.938 -26.013 1.00 44.00 172 PHE A O 1
ATOM 1416 N N . GLY A 1 173 ? 52.705 -3.568 -26.534 1.00 45.69 173 GLY A N 1
ATOM 1417 C CA . GLY A 1 173 ? 52.818 -2.160 -26.933 1.00 45.69 173 GLY A CA 1
ATOM 1418 C C . GLY A 1 173 ? 53.148 -1.188 -25.791 1.00 45.69 173 GLY A C 1
ATOM 1419 O O . GLY A 1 173 ? 52.543 -0.124 -25.692 1.00 45.69 173 GLY A O 1
ATOM 1420 N N . PHE A 1 174 ? 54.103 -1.519 -24.922 1.00 46.31 174 PHE A N 1
ATOM 1421 C CA . PHE A 1 174 ? 54.708 -0.569 -23.996 1.00 46.31 174 PHE A CA 1
ATOM 1422 C C . PHE A 1 174 ? 55.887 0.115 -24.692 1.00 46.31 174 PHE A C 1
ATOM 1424 O O . PHE A 1 174 ? 57.000 -0.408 -24.723 1.00 46.31 174 PHE A O 1
ATOM 1431 N N . ASN A 1 175 ? 55.664 1.316 -25.229 1.00 46.19 175 ASN A N 1
ATOM 1432 C CA . ASN A 1 175 ? 56.752 2.199 -25.650 1.00 46.19 175 ASN A CA 1
ATOM 1433 C C . ASN A 1 175 ? 57.507 2.721 -24.415 1.00 46.19 175 ASN A C 1
ATOM 1435 O O . ASN A 1 175 ? 57.298 3.847 -23.968 1.00 46.19 175 ASN A O 1
ATOM 1439 N N . PHE A 1 176 ? 58.415 1.917 -23.863 1.00 44.44 176 PHE A N 1
ATOM 1440 C CA . PHE A 1 176 ? 59.455 2.430 -22.978 1.00 44.44 176 PHE A CA 1
ATOM 1441 C C . PHE A 1 176 ? 60.520 3.111 -23.839 1.00 44.44 176 PHE A C 1
ATOM 1443 O O . PHE A 1 176 ? 61.491 2.495 -24.275 1.00 44.44 176 PHE A O 1
ATOM 1450 N N . THR A 1 177 ? 60.356 4.410 -24.091 1.00 45.97 177 THR A N 1
ATOM 1451 C CA . THR A 1 177 ? 61.478 5.247 -24.524 1.00 45.97 177 THR A CA 1
ATOM 1452 C C . THR A 1 177 ? 62.465 5.325 -23.364 1.00 45.97 177 THR A C 1
ATOM 1454 O O . THR A 1 177 ? 62.297 6.127 -22.446 1.00 45.97 177 THR A O 1
ATOM 1457 N N . GLY A 1 178 ? 63.457 4.435 -23.373 1.00 48.16 178 GLY A N 1
ATOM 1458 C CA . GLY A 1 178 ? 64.526 4.409 -22.384 1.00 48.16 178 GLY A CA 1
ATOM 1459 C C . GLY A 1 178 ? 65.200 5.776 -22.268 1.00 48.16 178 GLY A C 1
ATOM 1460 O O . GLY A 1 178 ? 65.620 6.370 -23.263 1.00 48.16 178 GLY A O 1
ATOM 1461 N N . VAL A 1 179 ? 65.297 6.268 -21.034 1.00 52.88 179 VAL A N 1
ATOM 1462 C CA . VAL A 1 179 ? 66.164 7.387 -20.656 1.00 52.88 179 VAL A CA 1
ATOM 1463 C C . VAL A 1 179 ? 67.587 7.039 -21.107 1.00 52.88 179 VAL A C 1
ATOM 1465 O O . VAL A 1 179 ? 68.148 6.039 -20.664 1.00 52.88 179 VAL A O 1
ATOM 1468 N N . ARG A 1 180 ? 68.167 7.831 -22.017 1.00 54.31 180 ARG A N 1
ATOM 1469 C CA . ARG A 1 180 ? 69.568 7.660 -22.434 1.00 54.31 180 ARG A CA 1
ATOM 1470 C C . ARG A 1 180 ? 70.487 7.975 -21.244 1.00 54.31 180 ARG A C 1
ATOM 1472 O O . ARG A 1 180 ? 70.311 9.038 -20.646 1.00 54.31 180 ARG A O 1
ATOM 1479 N N . PRO A 1 181 ? 71.479 7.132 -20.907 1.00 49.69 181 PRO A N 1
ATOM 1480 C CA . PRO A 1 181 ? 72.512 7.509 -19.952 1.00 49.69 181 PRO A CA 1
ATOM 1481 C C . PRO A 1 181 ? 73.373 8.625 -20.556 1.00 49.69 181 PRO A C 1
ATOM 1483 O O . PRO A 1 181 ? 73.791 8.534 -21.709 1.00 49.69 181 PRO A O 1
ATOM 1486 N N . HIS A 1 182 ? 73.635 9.682 -19.789 1.00 46.31 182 HIS A N 1
ATOM 1487 C CA . HIS A 1 182 ? 74.611 10.706 -20.150 1.00 46.31 182 HIS A CA 1
ATOM 1488 C C . HIS A 1 182 ? 76.011 10.122 -19.894 1.00 46.31 182 HIS A C 1
ATOM 1490 O O . HIS A 1 182 ? 76.392 9.916 -18.742 1.00 46.31 182 HIS A O 1
ATOM 1496 N N . GLU A 1 183 ? 76.764 9.801 -20.948 1.00 42.56 183 GLU A N 1
ATOM 1497 C CA . GLU A 1 183 ? 78.164 9.386 -20.812 1.00 42.56 183 GLU A CA 1
ATOM 1498 C C . GLU A 1 183 ? 79.015 10.592 -20.387 1.00 42.56 183 GLU A C 1
ATOM 1500 O O . GLU A 1 183 ? 79.168 11.571 -21.120 1.00 42.56 183 GLU A O 1
ATOM 1505 N N . ASN A 1 184 ? 79.556 10.531 -19.169 1.00 46.72 184 ASN A N 1
ATOM 1506 C CA . ASN A 1 184 ? 80.606 11.430 -18.702 1.00 46.72 184 ASN A CA 1
ATOM 1507 C C . ASN A 1 184 ? 81.935 11.015 -19.344 1.00 46.72 184 ASN A C 1
ATOM 1509 O O . ASN A 1 184 ? 82.585 10.078 -18.881 1.00 46.72 184 ASN A O 1
ATOM 1513 N N . ASN A 1 185 ? 82.365 11.740 -20.374 1.00 41.75 185 ASN A N 1
ATOM 1514 C CA . ASN A 1 185 ? 83.721 11.625 -20.899 1.00 41.75 185 ASN A CA 1
ATOM 1515 C C . ASN A 1 185 ? 84.670 12.482 -20.058 1.00 41.75 185 ASN A C 1
ATOM 1517 O O . ASN A 1 185 ? 84.712 13.701 -20.196 1.00 41.75 185 ASN A O 1
ATOM 1521 N N . ASN A 1 186 ? 85.429 11.818 -19.185 1.00 43.00 186 ASN A N 1
ATOM 1522 C CA . ASN A 1 186 ? 86.603 12.380 -18.530 1.00 43.00 186 ASN A CA 1
ATOM 1523 C C . ASN A 1 186 ? 87.858 11.887 -19.267 1.00 43.00 186 ASN A C 1
ATOM 1525 O O . ASN A 1 186 ? 88.224 10.715 -19.135 1.00 43.00 186 ASN A O 1
ATOM 1529 N N . LYS A 1 187 ? 88.488 12.770 -20.046 1.00 40.16 187 LYS A N 1
ATOM 1530 C CA . LYS A 1 187 ? 89.913 12.740 -20.395 1.00 40.16 187 LYS A CA 1
ATOM 1531 C C . LYS A 1 187 ? 90.356 14.094 -20.929 1.00 40.16 187 LYS A C 1
ATOM 1533 O O . LYS A 1 187 ? 89.633 14.634 -21.793 1.00 40.16 187 LYS A O 1
#

Sequence (187 aa):
MDWLKELLEGIKIENNKIDVVSLQKSIEKKIKETTITQEDYTNLETQLNTANETIKKFEGGMTKEDVENLKTTYETDKKTLEETYKKEIEEKDFNYWLGDAFKSVKCRDEIALKAHLDIEALRNSKDRQKAFEEQINPLKQDKDYLFNATLEGEEPKIDTITPGQEPKINDFGFNFTGVRPHENNNK

Foldseek 3Di:
DVVLVVLVVPWDQDQQDTPLVVSLVVLVVVVVVPPDDPVRVVVSVVVSVVVNVVVVVSVVDDGPVNVVVVVVVVVVVVVVVVVVVVVVVLVVVLVVVLVVLCVVQQFPDSVVVVVQDPSVCLSPDPDNSVSSCVSVVVCCVVPVVRHDPPPPDDDPPPPPDDPPDDDPPDPPPDPPPDDDDDDDDDD

InterPro domains:
  IPR009636 Capsid assembly scaffolding protein [PF06810] (3-164)

Secondary structure (DSSP, 8-state):
-HHHHHHHHT---BTTB--HHHHHHHHHHHHHHS---HHHHHHHHHHHHHHHHHHHHHHTS--HHHHHHHHHHHHHHHHHHHHHHHHHHHHHHHHHHHHHHHHHTTBS-HHHHHTTS-HHHHHH-SSHHHHHHHHHHHHHHH-GGGB---------------TTS------------PPPP------

Organism: Clostridioides difficile (NCBI:txid1496)